Protein AF-A0A973LCD3-F1 (afdb_monomer_lite)

Sequence (332 aa):
MTGCISLLIAAAFAYGRRWTVPRPPIGVFRSSDLVFMTVMVVAAPLLYLHLPGTFVAAVFGLVGLVAVQATLAPVMGGRAGLLAATALCAGTFAAWASGHSLPTRVFSDAVLAIAVVGVGNLWVQGGLRAGQVAAFSSVLTGYDLIATTMTDVTHRFAAHVQGLPFAPVFELAGGHTPVSIGLGDLVMLAVFPLAMDKAFGRRAGIAAAATGVAVCAGVGMLFVAGAADSSLPLLTVLGPVIVTQYVVRRRSVARERRVVEWRSQTAAPARPTGPAPAVSAALAVAIPEWVSAGDWMAIDGDRVVGVGSAPGLARKDARERGCLAVPVVRQR

Secondary structure (DSSP, 8-state):
-HHHHHHHHHHHHHHHHH-PPPPPS--S--HHHHHHHHHHHHHHHHHHTTS-HHHHHHHHHHHHHHHHHHHHHHHH-HHHHHHHHHHHHHHHHHHHHTT-HHHHHHHHHHHHHHHHHHHHHHHHHHT--HHHHHHHHHHHHHHHHHHHHT-SHHHHHHHHHTT-TT-SEEEEE-SSS-EEEEHHHHHHHHHHHHHHHHHH-HHHHHHHHHHHHHHHHHHHHHHHTT---S---HHHHHHHHHHHHHHHHHHHSSSPPPHHHHHHHHS-SPPPSSPPHHHHHHHHSPPPTTSPTT-EEEEETTEEEEEESSHHHHHHHHHHTT--S--EEEE-

Radius of gyration: 26.62 Å; chains: 1; bounding box: 77×68×51 Å

Foldseek 3Di:
DLVVLLVLQVLLVVLLLPFDQDQDPDAADDVVNLVVVLCCVLCVLVVVLVDALVVVLVVLLVLLLVLQLSLCCRPPNNVVSNVVSCCLSVQLVVCLVVVNQVSVQVSLLVSLSSSLSRVLSNCLLSWQALVSLLVSLVSVLVSCCCCVVVHCSVVSSCVSNPSRRNRQWRFDDDDPDTDIAGSVLSSSLNNNLSNLCQFQNDVLSVVSNVVSSVLVVVVVVCVVVVVDPDDDHSSNVSSVVSNVSCVVSCVVDVTTHTSVRSVVVSDDPDPPPDDDVLRVQVVPADDDPPADQQKKFFDDRNDGQAIGNDQVRRQVSSVVSPNPDRTDMDGD

pLDDT: mean 88.42, std 10.66, range [47.44, 98.31]

Structure (mmCIF, N/CA/C/O backbone):
data_AF-A0A973LCD3-F1
#
_entry.id   AF-A0A973LCD3-F1
#
loop_
_atom_site.group_PDB
_atom_site.id
_atom_site.type_symbol
_atom_site.label_atom_id
_atom_site.label_alt_id
_atom_site.label_comp_id
_atom_site.label_asym_id
_atom_site.label_entity_id
_atom_site.label_seq_id
_atom_site.pdbx_PDB_ins_code
_atom_site.Cartn_x
_atom_site.Cartn_y
_atom_site.Cartn_z
_atom_site.occupancy
_atom_site.B_iso_or_equiv
_atom_site.auth_seq_id
_atom_site.auth_comp_id
_atom_site.auth_asym_id
_atom_site.auth_atom_id
_atom_site.pdbx_PDB_model_num
ATOM 1 N N . MET A 1 1 ? 18.017 4.292 0.218 1.00 69.56 1 MET A N 1
ATOM 2 C CA . MET A 1 1 ? 17.119 3.151 0.511 1.00 69.56 1 MET A CA 1
ATOM 3 C C . MET A 1 1 ? 16.309 3.308 1.805 1.00 69.56 1 MET A C 1
ATOM 5 O O . MET A 1 1 ? 15.107 3.526 1.728 1.00 69.56 1 MET A O 1
ATOM 9 N N . THR A 1 2 ? 16.920 3.251 2.993 1.00 80.69 2 THR A N 1
ATOM 10 C CA . THR A 1 2 ? 16.204 3.270 4.292 1.00 80.69 2 THR A CA 1
ATOM 11 C C . THR A 1 2 ? 15.379 4.536 4.540 1.00 80.69 2 THR A C 1
ATOM 13 O O . THR A 1 2 ? 14.292 4.449 5.110 1.00 80.69 2 THR A O 1
ATOM 16 N N . GLY A 1 3 ? 15.848 5.697 4.067 1.00 86.50 3 GLY A N 1
ATOM 17 C CA . GLY A 1 3 ? 15.125 6.970 4.168 1.00 86.50 3 GLY A CA 1
ATOM 18 C C . GLY A 1 3 ? 13.759 6.951 3.474 1.00 86.50 3 GLY A C 1
ATOM 19 O O . GLY A 1 3 ? 12.759 7.282 4.102 1.00 86.50 3 GLY A O 1
ATOM 20 N N . CYS A 1 4 ? 13.686 6.490 2.220 1.00 88.44 4 CYS A N 1
ATOM 21 C CA . CYS A 1 4 ? 12.434 6.429 1.454 1.00 88.44 4 CYS A CA 1
ATOM 22 C C . CYS A 1 4 ? 11.415 5.478 2.092 1.00 88.44 4 CYS A C 1
ATOM 24 O O . CYS A 1 4 ? 10.249 5.830 2.234 1.00 88.44 4 CYS A O 1
ATOM 26 N N . ILE A 1 5 ? 11.865 4.303 2.543 1.00 91.12 5 ILE A N 1
ATOM 27 C CA . ILE A 1 5 ? 11.010 3.321 3.228 1.00 91.12 5 ILE A CA 1
ATOM 28 C C . ILE A 1 5 ? 10.501 3.890 4.558 1.00 91.12 5 ILE A C 1
ATOM 30 O O . ILE A 1 5 ? 9.317 3.780 4.873 1.00 91.12 5 ILE A O 1
ATOM 34 N N . SER A 1 6 ? 11.371 4.556 5.320 1.00 93.25 6 SER A N 1
ATOM 35 C CA . SER A 1 6 ? 10.980 5.207 6.576 1.00 93.25 6 SER A CA 1
ATOM 36 C C . SER A 1 6 ? 9.953 6.314 6.336 1.00 93.25 6 SER A C 1
ATOM 38 O O . SER A 1 6 ? 8.972 6.400 7.072 1.00 93.25 6 SER A O 1
ATOM 40 N N . LEU A 1 7 ? 10.140 7.125 5.288 1.00 95.25 7 LEU A N 1
ATOM 41 C CA . LEU A 1 7 ? 9.188 8.159 4.880 1.00 95.25 7 LEU A CA 1
ATOM 42 C C . LEU A 1 7 ? 7.850 7.558 4.442 1.00 95.25 7 LEU A C 1
ATOM 44 O O . LEU A 1 7 ? 6.813 8.065 4.857 1.00 95.25 7 LEU A O 1
ATOM 48 N N . LEU A 1 8 ? 7.855 6.465 3.675 1.00 95.62 8 LEU A N 1
ATOM 49 C CA . LEU A 1 8 ? 6.643 5.754 3.260 1.00 95.62 8 LEU A CA 1
ATOM 50 C C . LEU A 1 8 ? 5.852 5.251 4.474 1.00 95.62 8 LEU A C 1
ATOM 52 O O . LEU A 1 8 ? 4.656 5.516 4.592 1.00 95.62 8 LEU A O 1
ATOM 56 N N . ILE A 1 9 ? 6.520 4.569 5.408 1.00 96.62 9 ILE A N 1
ATOM 57 C CA . ILE A 1 9 ? 5.885 4.055 6.628 1.00 96.62 9 ILE A CA 1
ATOM 58 C C . ILE A 1 9 ? 5.374 5.217 7.490 1.00 96.62 9 ILE A C 1
ATOM 60 O O . ILE A 1 9 ? 4.238 5.186 7.968 1.00 96.62 9 ILE A O 1
ATOM 64 N N . ALA A 1 10 ? 6.170 6.276 7.660 1.00 97.12 10 ALA A N 1
ATOM 65 C CA . ALA A 1 10 ? 5.762 7.466 8.400 1.00 97.12 10 ALA A CA 1
ATOM 66 C C . ALA A 1 10 ? 4.551 8.158 7.755 1.00 97.12 10 ALA A C 1
ATOM 68 O O . ALA A 1 10 ? 3.618 8.534 8.468 1.00 97.12 10 ALA A O 1
ATOM 69 N N . ALA A 1 11 ? 4.524 8.272 6.425 1.00 97.19 11 ALA A N 1
ATOM 70 C CA . ALA A 1 11 ? 3.393 8.798 5.670 1.00 97.19 11 ALA A CA 1
ATOM 71 C C . ALA A 1 11 ? 2.149 7.923 5.856 1.00 97.19 11 ALA A C 1
ATOM 73 O O . ALA A 1 11 ? 1.070 8.458 6.095 1.00 97.19 11 ALA A O 1
ATOM 74 N N . ALA A 1 12 ? 2.295 6.595 5.854 1.00 97.00 12 ALA A N 1
ATOM 75 C CA . ALA A 1 12 ? 1.201 5.664 6.113 1.00 97.00 12 ALA A CA 1
ATOM 76 C C . ALA A 1 12 ? 0.584 5.877 7.509 1.00 97.00 12 ALA A C 1
ATOM 78 O O . ALA A 1 12 ? -0.640 5.980 7.633 1.00 97.00 12 ALA A O 1
ATOM 79 N N . PHE A 1 13 ? 1.416 6.029 8.548 1.00 96.31 13 PHE A N 1
ATOM 80 C CA . PHE A 1 13 ? 0.969 6.352 9.910 1.00 96.31 13 PHE A CA 1
ATOM 81 C C . PHE A 1 13 ? 0.320 7.730 10.017 1.00 96.31 13 PHE A C 1
ATOM 83 O O . PHE A 1 13 ? -0.732 7.876 10.645 1.00 96.31 13 PHE A O 1
ATOM 90 N N . ALA A 1 14 ? 0.957 8.751 9.444 1.00 95.75 14 ALA A N 1
ATOM 91 C CA . ALA A 1 14 ? 0.444 10.114 9.458 1.00 95.75 14 ALA A CA 1
ATOM 92 C C . ALA A 1 14 ? -0.912 10.182 8.751 1.00 95.75 14 ALA A C 1
ATOM 94 O O . ALA A 1 14 ? -1.837 10.815 9.265 1.00 95.75 14 ALA A O 1
ATOM 95 N N . TYR A 1 15 ? -1.045 9.470 7.630 1.00 95.75 15 TYR A N 1
ATOM 96 C CA . TYR A 1 15 ? -2.276 9.404 6.868 1.00 95.75 15 TYR A CA 1
ATOM 97 C C . TYR A 1 15 ? -3.406 8.770 7.679 1.00 95.75 15 TYR A C 1
ATOM 99 O O . TYR A 1 15 ? -4.444 9.398 7.880 1.00 95.75 15 TYR A O 1
ATOM 107 N N . GLY A 1 16 ? -3.177 7.577 8.236 1.00 92.00 16 GLY A N 1
ATOM 108 C CA . GLY A 1 16 ? -4.186 6.841 9.004 1.00 92.00 16 GLY A CA 1
ATOM 109 C C . GLY A 1 16 ? -4.665 7.532 10.276 1.00 92.00 16 GLY A C 1
ATOM 110 O O . GLY A 1 16 ? -5.753 7.234 10.764 1.00 92.00 16 GLY A O 1
ATOM 111 N N . ARG A 1 17 ? -3.868 8.459 10.815 1.00 90.81 17 ARG A N 1
ATOM 112 C CA . ARG A 1 17 ? -4.231 9.267 11.986 1.00 90.81 17 ARG A CA 1
ATOM 113 C C . ARG A 1 17 ? -5.030 10.514 11.643 1.00 90.81 17 ARG A C 1
ATOM 115 O O . ARG A 1 17 ? -5.807 10.968 12.475 1.00 90.81 17 ARG A O 1
ATOM 122 N N . ARG A 1 18 ? -4.793 11.100 10.469 1.00 91.50 18 ARG A N 1
ATOM 123 C CA . ARG A 1 18 ? -5.400 12.375 10.066 1.00 91.50 18 ARG A CA 1
ATOM 124 C C . ARG A 1 18 ? -6.659 12.183 9.236 1.00 91.50 18 ARG A C 1
ATOM 126 O O . ARG A 1 18 ? -7.602 12.950 9.398 1.00 91.50 18 ARG A O 1
ATOM 133 N N . TRP A 1 19 ? -6.686 11.170 8.373 1.00 93.12 19 TRP A N 1
ATOM 134 C CA . TRP A 1 19 ? -7.771 10.970 7.421 1.00 93.12 19 TRP A CA 1
ATOM 135 C C . TRP A 1 19 ? -8.439 9.611 7.600 1.00 93.12 19 TRP A C 1
ATOM 137 O O . TRP A 1 19 ? -7.806 8.567 7.780 1.00 93.12 19 TRP A O 1
ATOM 147 N N . THR A 1 20 ? -9.766 9.640 7.529 1.00 87.44 20 THR A N 1
ATOM 148 C CA . THR A 1 20 ? -10.587 8.435 7.479 1.00 87.44 20 THR A CA 1
ATOM 149 C C . THR A 1 20 ? -10.915 8.155 6.027 1.00 87.44 20 THR A C 1
ATOM 151 O O . THR A 1 20 ? -11.519 8.994 5.361 1.00 87.44 20 THR A O 1
ATOM 154 N N . VAL A 1 21 ? -10.536 6.974 5.544 1.00 83.88 21 VAL A N 1
ATOM 155 C CA . VAL A 1 21 ? -10.921 6.556 4.195 1.00 83.88 21 VAL A CA 1
ATOM 156 C C . VAL A 1 21 ? -12.431 6.282 4.216 1.00 83.88 21 VAL A C 1
ATOM 158 O O . VAL A 1 21 ? -12.887 5.538 5.100 1.00 83.88 21 VAL A O 1
ATOM 161 N N . PRO A 1 22 ? -13.226 6.889 3.311 1.00 73.88 22 PRO A N 1
ATOM 162 C CA . PRO A 1 22 ? -14.636 6.560 3.156 1.00 73.88 22 PRO A CA 1
ATOM 163 C C . PRO A 1 22 ? -14.745 5.049 3.009 1.00 73.88 22 PRO A C 1
ATOM 165 O O . PRO A 1 22 ? -14.028 4.459 2.202 1.00 73.88 22 PRO A O 1
ATOM 168 N N . ARG A 1 23 ? -15.563 4.405 3.847 1.00 62.75 23 ARG A N 1
ATOM 169 C CA . ARG A 1 23 ? -15.667 2.945 3.805 1.00 62.75 23 ARG A CA 1
ATOM 170 C C . ARG A 1 23 ? -16.064 2.541 2.382 1.00 62.75 23 ARG A C 1
ATOM 172 O O . ARG A 1 23 ? -17.089 3.038 1.912 1.00 62.75 23 ARG A O 1
ATOM 179 N N . PRO A 1 24 ? -15.305 1.667 1.701 1.00 55.66 24 PRO A N 1
ATOM 180 C CA . PRO A 1 24 ? -15.825 1.054 0.497 1.00 55.66 24 PRO A CA 1
ATOM 181 C C . PRO A 1 24 ? -17.089 0.265 0.879 1.00 55.66 24 PRO A C 1
ATOM 183 O O . PRO A 1 24 ? -17.223 -0.163 2.029 1.00 55.66 24 PRO A O 1
ATOM 186 N N . PRO A 1 25 ? -18.016 0.037 -0.062 1.00 52.97 25 PRO A N 1
ATOM 187 C CA . PRO A 1 25 ? -19.212 -0.779 0.173 1.00 52.97 25 PRO A CA 1
ATOM 188 C C . PRO A 1 25 ? -18.887 -2.245 0.523 1.00 52.97 25 PRO A C 1
ATOM 190 O O . PRO A 1 25 ? -19.779 -3.021 0.854 1.00 52.97 25 PRO A O 1
ATOM 193 N N . ILE A 1 26 ? -17.611 -2.631 0.454 1.00 52.22 26 ILE A N 1
ATOM 194 C CA . ILE A 1 26 ? -17.115 -3.959 0.784 1.00 52.22 26 ILE A CA 1
ATOM 195 C C . ILE A 1 26 ? -17.158 -4.118 2.309 1.00 52.22 26 ILE A C 1
ATOM 197 O O . ILE A 1 26 ? -16.599 -3.310 3.052 1.00 52.22 26 ILE A O 1
ATOM 201 N N . GLY A 1 27 ? -17.882 -5.142 2.764 1.00 61.34 27 GLY A N 1
ATOM 202 C CA . GLY A 1 27 ? -18.087 -5.451 4.176 1.00 61.34 27 GLY A CA 1
ATOM 203 C C . GLY A 1 27 ? -16.798 -5.766 4.949 1.00 61.34 27 GLY A C 1
ATOM 204 O O . GLY A 1 27 ? -15.681 -5.620 4.467 1.00 61.34 27 GLY A O 1
ATOM 205 N N . VAL A 1 28 ? -16.962 -6.198 6.201 1.00 75.94 28 VAL A N 1
ATOM 206 C CA . VAL A 1 28 ? -15.848 -6.566 7.092 1.00 75.94 28 VAL A CA 1
ATOM 207 C C . VAL A 1 28 ? -14.919 -7.570 6.403 1.00 75.94 28 VAL A C 1
ATOM 209 O O . VAL A 1 28 ? -15.394 -8.632 6.019 1.00 75.94 28 VAL A O 1
ATOM 212 N N . PHE A 1 29 ? -13.618 -7.260 6.330 1.00 80.50 29 PHE A N 1
ATOM 213 C CA . PHE A 1 29 ? -12.590 -8.106 5.707 1.00 80.50 29 PHE A CA 1
ATOM 214 C C . PHE A 1 29 ? -12.628 -9.550 6.249 1.00 80.50 29 PHE A C 1
ATOM 216 O O . PHE A 1 29 ? -12.311 -9.803 7.421 1.00 80.50 29 PHE A O 1
ATOM 223 N N . ARG A 1 30 ? -13.038 -10.505 5.412 1.00 87.25 30 ARG A N 1
ATOM 224 C CA . ARG A 1 30 ? -13.172 -11.931 5.748 1.00 87.25 30 ARG A CA 1
ATOM 225 C C . ARG A 1 30 ? -11.925 -12.711 5.334 1.00 87.25 30 ARG A C 1
ATOM 227 O O . ARG A 1 30 ? -11.097 -12.248 4.558 1.00 87.25 30 ARG A O 1
ATOM 234 N N . SER A 1 31 ? -11.787 -13.934 5.841 1.00 86.50 31 SER A N 1
ATOM 235 C CA . SER A 1 31 ? -10.720 -14.843 5.394 1.00 86.50 31 SER A CA 1
ATOM 236 C C . SER A 1 31 ? -10.870 -15.245 3.922 1.00 86.50 31 SER A C 1
ATOM 238 O O . SER A 1 31 ? -9.865 -15.497 3.270 1.00 86.50 31 SER A O 1
ATOM 240 N N . SER A 1 32 ? -12.095 -15.255 3.381 1.00 88.94 32 SER A N 1
ATOM 241 C CA . SER A 1 32 ? -12.341 -15.449 1.944 1.00 88.94 32 SER A CA 1
ATOM 242 C C . SER A 1 32 ? -11.649 -14.385 1.097 1.00 88.94 32 SER A C 1
ATOM 244 O O . SER A 1 32 ? -11.060 -14.708 0.072 1.00 88.94 32 SER A O 1
ATOM 246 N N . ASP A 1 33 ? -11.668 -13.135 1.561 1.00 89.44 33 ASP A N 1
ATOM 247 C CA . ASP A 1 33 ? -11.074 -12.003 0.847 1.00 89.44 33 ASP A CA 1
ATOM 248 C C . ASP A 1 33 ? -9.551 -12.147 0.821 1.00 89.44 33 ASP A C 1
ATOM 250 O O . ASP A 1 33 ? -8.919 -11.929 -0.208 1.00 89.44 33 ASP A O 1
ATOM 254 N N . LEU A 1 34 ? -8.968 -12.615 1.932 1.00 89.19 34 LEU A N 1
ATOM 255 C CA . LEU A 1 34 ? -7.550 -12.953 2.010 1.00 89.19 34 LEU A CA 1
ATOM 256 C C . LEU A 1 34 ? -7.171 -14.064 1.018 1.00 89.19 34 LEU A C 1
ATOM 258 O O . LEU A 1 34 ? -6.163 -13.936 0.326 1.00 89.19 34 LEU A O 1
ATOM 262 N N . VAL A 1 35 ? -7.965 -15.137 0.929 1.00 91.75 35 VAL A N 1
ATOM 263 C CA . VAL A 1 35 ? -7.719 -16.229 -0.029 1.00 91.75 35 VAL A CA 1
ATOM 264 C C . VAL A 1 35 ? -7.796 -15.707 -1.460 1.00 91.75 35 VAL A C 1
ATOM 266 O O . VAL A 1 35 ? -6.872 -15.936 -2.235 1.00 91.75 35 VAL A O 1
ATOM 269 N N . PHE A 1 36 ? -8.840 -14.947 -1.797 1.00 92.50 36 PHE A N 1
ATOM 270 C CA . PHE A 1 36 ? -8.994 -14.353 -3.124 1.00 92.50 36 PHE A CA 1
ATOM 271 C C . PHE A 1 36 ? -7.815 -13.441 -3.484 1.00 92.50 36 PHE A C 1
ATOM 273 O O . PHE A 1 36 ? -7.234 -13.577 -4.557 1.00 92.50 36 PHE A O 1
ATOM 280 N N . MET A 1 37 ? -7.411 -12.558 -2.568 1.00 91.06 37 MET A N 1
ATOM 281 C CA . MET A 1 37 ? -6.257 -11.683 -2.771 1.00 91.06 37 MET A CA 1
ATOM 282 C C . MET A 1 37 ? -4.960 -12.467 -2.947 1.00 91.06 37 MET A C 1
ATOM 284 O O . MET A 1 37 ? -4.158 -12.120 -3.803 1.00 91.06 37 MET A O 1
ATOM 288 N N . THR A 1 38 ? -4.767 -13.535 -2.177 1.00 90.75 38 THR A N 1
ATOM 289 C CA . THR A 1 38 ? -3.603 -14.418 -2.307 1.00 90.75 38 THR A CA 1
ATOM 290 C C . THR A 1 38 ? -3.564 -15.075 -3.678 1.00 90.75 38 THR A C 1
ATOM 292 O O . THR A 1 38 ? -2.549 -14.991 -4.362 1.00 90.75 38 THR A O 1
ATOM 295 N N . VAL A 1 39 ? -4.682 -15.660 -4.118 1.00 93.62 39 VAL A N 1
ATOM 296 C CA . VAL A 1 39 ? -4.794 -16.267 -5.450 1.00 93.62 39 VAL A CA 1
ATOM 297 C C . VAL A 1 39 ? -4.521 -15.231 -6.537 1.00 93.62 39 VAL A C 1
ATOM 299 O O . VAL A 1 39 ? -3.730 -15.497 -7.436 1.00 93.62 39 VAL A O 1
ATOM 302 N N . MET A 1 40 ? -5.113 -14.037 -6.441 1.00 91.38 40 MET A N 1
ATOM 303 C CA . MET A 1 40 ? -4.880 -12.962 -7.408 1.00 91.38 40 MET A CA 1
ATOM 304 C C . MET A 1 40 ? -3.416 -12.524 -7.453 1.00 91.38 40 MET A C 1
ATOM 306 O O . MET A 1 40 ? -2.877 -12.367 -8.542 1.00 91.38 40 MET A O 1
ATOM 310 N N . VAL A 1 41 ? -2.760 -12.341 -6.304 1.00 89.44 41 VAL A N 1
ATOM 311 C CA . VAL A 1 41 ? -1.354 -11.904 -6.244 1.00 89.44 41 VAL A CA 1
ATOM 312 C C . VAL A 1 41 ? -0.410 -12.967 -6.802 1.00 89.44 41 VAL A C 1
ATOM 314 O O . VAL A 1 41 ? 0.523 -12.617 -7.514 1.00 89.44 41 VAL A O 1
ATOM 317 N N . VAL A 1 42 ? -0.675 -14.249 -6.545 1.00 88.94 42 VAL A N 1
ATOM 318 C CA . VAL A 1 42 ? 0.112 -15.365 -7.097 1.00 88.94 42 VAL A CA 1
ATOM 319 C C . VAL A 1 42 ? -0.129 -15.531 -8.602 1.00 88.94 42 VAL A C 1
ATOM 321 O O . VAL A 1 42 ? 0.805 -15.777 -9.361 1.00 88.94 42 VAL A O 1
ATOM 324 N N . ALA A 1 43 ? -1.373 -15.374 -9.060 1.00 91.44 43 ALA A N 1
ATOM 325 C CA . ALA A 1 43 ? -1.730 -15.547 -10.465 1.00 91.44 43 ALA A CA 1
ATOM 326 C C . ALA A 1 43 ? -1.333 -14.351 -11.347 1.00 91.44 43 ALA A C 1
ATOM 328 O O . ALA A 1 43 ? -1.054 -14.535 -12.531 1.00 91.44 43 ALA A O 1
ATOM 329 N N . ALA A 1 44 ? -1.305 -13.131 -10.801 1.00 90.12 44 ALA A N 1
ATOM 330 C CA . ALA A 1 44 ? -1.100 -11.914 -11.584 1.00 90.12 44 ALA A CA 1
ATOM 331 C C . ALA A 1 44 ? 0.232 -11.891 -12.361 1.00 90.12 44 ALA A C 1
ATOM 333 O O . ALA A 1 44 ? 0.176 -11.645 -13.565 1.00 90.12 44 ALA A O 1
ATOM 334 N N . PRO A 1 45 ? 1.406 -12.202 -11.770 1.00 87.44 45 PRO A N 1
ATOM 335 C CA . PRO A 1 45 ? 2.660 -12.260 -12.521 1.00 87.44 45 PRO A CA 1
ATOM 336 C C . PRO A 1 45 ? 2.608 -13.260 -13.681 1.00 87.44 45 PRO A C 1
ATOM 338 O O . PRO A 1 45 ? 3.073 -12.957 -14.776 1.00 87.44 45 PRO A O 1
ATOM 341 N N . LEU A 1 46 ? 1.985 -14.425 -13.469 1.00 90.75 46 LEU A N 1
ATOM 342 C CA . LEU A 1 46 ? 1.829 -15.448 -14.504 1.00 90.75 46 LEU A CA 1
ATOM 343 C C . LEU A 1 46 ? 0.945 -14.953 -15.649 1.00 90.75 46 LEU A C 1
ATOM 345 O O . LEU A 1 46 ? 1.287 -15.146 -16.812 1.00 90.75 46 LEU A O 1
ATOM 349 N N . LEU A 1 47 ? -0.165 -14.285 -15.334 1.00 91.88 47 LEU A N 1
ATOM 350 C CA . LEU A 1 47 ? -1.057 -13.716 -16.340 1.00 91.88 47 LEU A CA 1
ATOM 351 C C . LEU A 1 47 ? -0.365 -12.598 -17.128 1.00 91.88 47 LEU A C 1
ATOM 353 O O . LEU A 1 47 ? -0.437 -12.578 -18.353 1.00 91.88 47 LEU A O 1
ATOM 357 N N . TYR A 1 48 ? 0.340 -11.697 -16.442 1.00 91.44 48 TYR A N 1
ATOM 358 C CA . TYR A 1 48 ? 1.016 -10.562 -17.070 1.00 91.44 48 TYR A CA 1
ATOM 359 C C . TYR A 1 48 ? 2.135 -10.977 -18.020 1.00 91.44 48 TYR A C 1
ATOM 361 O O . TYR A 1 48 ? 2.314 -10.322 -19.039 1.00 91.44 48 TYR A O 1
ATOM 369 N N . LEU A 1 49 ? 2.816 -12.095 -17.760 1.00 92.62 49 LEU A N 1
ATOM 370 C CA . LEU A 1 49 ? 3.818 -12.639 -18.682 1.00 92.62 49 LEU A CA 1
ATOM 371 C C . LEU A 1 49 ? 3.253 -13.045 -20.053 1.00 92.62 49 LEU A C 1
ATOM 373 O O . LEU A 1 49 ? 4.020 -13.166 -21.005 1.00 92.62 49 LEU A O 1
ATOM 377 N N . HIS A 1 50 ? 1.940 -13.254 -20.167 1.00 94.00 50 HIS A N 1
ATOM 378 C CA . HIS A 1 50 ? 1.280 -13.607 -21.428 1.00 94.00 50 HIS A CA 1
ATOM 379 C C . HIS A 1 50 ? 0.671 -12.394 -22.147 1.00 94.00 50 HIS A C 1
ATOM 381 O O . HIS A 1 50 ? 0.093 -12.547 -23.223 1.00 94.00 50 HIS A O 1
ATOM 387 N N . LEU A 1 51 ? 0.765 -11.197 -21.563 1.00 93.81 51 LEU A N 1
ATOM 388 C CA . LEU A 1 51 ? 0.167 -9.981 -22.106 1.00 93.81 51 LEU A CA 1
ATOM 389 C C . LEU A 1 51 ? 1.239 -9.072 -22.724 1.00 93.81 51 LEU A C 1
ATOM 391 O O . LEU A 1 51 ? 2.392 -9.086 -22.297 1.00 93.81 51 LEU A O 1
ATOM 395 N N . PRO A 1 52 ? 0.883 -8.239 -23.718 1.00 95.19 52 PRO A N 1
ATOM 396 C CA . PRO A 1 52 ? 1.780 -7.197 -24.202 1.00 95.19 52 PRO A CA 1
ATOM 397 C C . PRO A 1 52 ? 2.116 -6.203 -23.084 1.00 95.19 52 PRO A C 1
ATOM 399 O O . PRO A 1 52 ? 1.225 -5.781 -22.341 1.00 95.19 52 PRO A O 1
ATOM 402 N N . GLY A 1 53 ? 3.369 -5.747 -23.012 1.00 91.06 53 GLY A N 1
ATOM 403 C CA . GLY A 1 53 ? 3.812 -4.810 -21.970 1.00 91.06 53 GLY A CA 1
ATOM 404 C C . GLY A 1 53 ? 2.988 -3.515 -21.914 1.00 91.06 53 GLY A C 1
ATOM 405 O O . GLY A 1 53 ? 2.715 -2.997 -20.837 1.00 91.06 53 GLY A O 1
ATOM 406 N N . THR A 1 54 ? 2.485 -3.027 -23.052 1.00 92.06 54 THR A N 1
ATOM 407 C CA . THR A 1 54 ? 1.577 -1.865 -23.103 1.00 92.06 54 THR A CA 1
ATOM 408 C C . THR A 1 54 ? 0.254 -2.114 -22.382 1.00 92.06 54 THR A C 1
ATOM 410 O O . THR A 1 54 ? -0.259 -1.219 -21.713 1.00 92.06 54 THR A O 1
ATOM 413 N N . PHE A 1 55 ? -0.285 -3.332 -22.470 1.00 94.75 55 PHE A N 1
ATOM 414 C CA . PHE A 1 55 ? -1.494 -3.720 -21.754 1.00 94.75 55 PHE A CA 1
ATOM 415 C C . PHE A 1 55 ? -1.228 -3.816 -20.250 1.00 94.75 55 PHE A C 1
ATOM 417 O O . PHE A 1 55 ? -2.003 -3.291 -19.454 1.00 94.75 55 PHE A O 1
ATOM 424 N N . VAL A 1 56 ? -0.096 -4.408 -19.858 1.00 93.50 56 VAL A N 1
ATOM 425 C CA . VAL A 1 56 ? 0.342 -4.476 -18.455 1.00 93.50 56 VAL A CA 1
ATOM 426 C C . VAL A 1 56 ? 0.496 -3.067 -17.866 1.00 93.50 56 VAL A C 1
ATOM 428 O O . VAL A 1 56 ? -0.055 -2.776 -16.804 1.00 93.50 56 VAL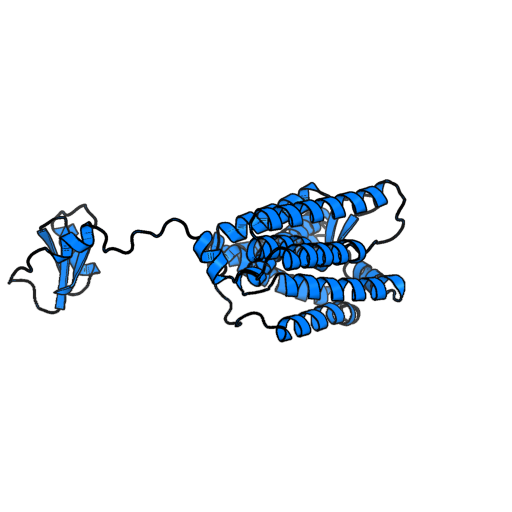 A O 1
ATOM 431 N N . ALA A 1 57 ? 1.156 -2.159 -18.589 1.00 93.56 57 ALA A N 1
ATOM 432 C CA . ALA A 1 57 ? 1.308 -0.759 -18.201 1.00 93.56 57 ALA A CA 1
ATOM 433 C C . ALA A 1 57 ? -0.040 -0.025 -18.094 1.00 93.56 57 ALA A C 1
ATOM 435 O O . ALA A 1 57 ? -0.247 0.742 -17.156 1.00 93.56 57 ALA A O 1
ATOM 436 N N . ALA A 1 58 ? -0.982 -0.278 -19.010 1.00 95.06 58 ALA A N 1
ATOM 437 C CA . ALA A 1 58 ? -2.324 0.300 -18.951 1.00 95.06 58 ALA A CA 1
ATOM 438 C C . ALA A 1 58 ? -3.110 -0.189 -17.722 1.00 95.06 58 ALA A C 1
ATOM 440 O O . ALA A 1 58 ? -3.750 0.615 -17.044 1.00 95.06 58 ALA A O 1
ATOM 441 N N . VAL A 1 59 ? -3.023 -1.484 -17.395 1.00 94.81 59 VAL A N 1
ATOM 442 C CA . VAL A 1 59 ? -3.642 -2.060 -16.192 1.00 94.81 59 VAL A CA 1
ATOM 443 C C . VAL A 1 59 ? -3.049 -1.433 -14.931 1.00 94.81 59 VAL A C 1
ATOM 445 O O . VAL A 1 59 ? -3.804 -0.953 -14.085 1.00 94.81 59 VAL A O 1
ATOM 448 N N . PHE A 1 60 ? -1.719 -1.365 -14.810 1.00 94.56 60 PHE A N 1
ATOM 449 C CA . PHE A 1 60 ? -1.079 -0.720 -13.659 1.00 94.56 60 PHE A CA 1
ATOM 450 C C . PHE A 1 60 ? -1.369 0.778 -13.583 1.00 94.56 60 PHE A C 1
ATOM 452 O O . PHE A 1 60 ? -1.610 1.287 -12.491 1.00 94.56 60 PHE A O 1
ATOM 459 N N . GLY A 1 61 ? -1.421 1.476 -14.718 1.00 95.69 61 GLY A N 1
ATOM 460 C CA . GLY A 1 61 ? -1.807 2.882 -14.784 1.00 95.69 61 GLY A CA 1
ATOM 461 C C . GLY A 1 61 ? -3.237 3.113 -14.299 1.00 95.69 61 GLY A C 1
ATOM 462 O O . GLY A 1 61 ? -3.472 4.019 -13.503 1.00 95.69 61 GLY A O 1
ATOM 463 N N . LEU A 1 62 ? -4.185 2.261 -14.701 1.00 97.00 62 LEU A N 1
ATOM 464 C CA . LEU A 1 62 ? -5.576 2.334 -14.251 1.00 97.00 62 LEU A CA 1
ATOM 465 C C . LEU A 1 62 ? -5.708 2.024 -12.754 1.00 97.00 62 LEU A C 1
ATOM 467 O O . LEU A 1 62 ? -6.356 2.773 -12.022 1.00 97.00 62 LEU A O 1
ATOM 471 N N . VAL A 1 63 ? -5.076 0.945 -12.283 1.00 95.50 63 VAL A N 1
ATOM 472 C CA . VAL A 1 63 ? -5.070 0.572 -10.859 1.00 95.50 63 VAL A CA 1
AT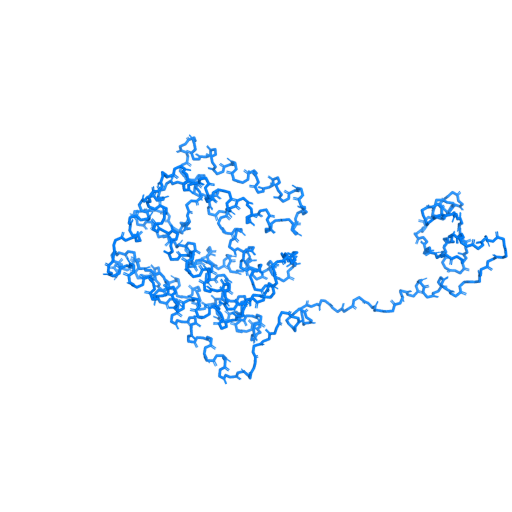OM 473 C C . VAL A 1 63 ? -4.411 1.670 -10.022 1.00 95.50 63 VAL A C 1
ATOM 475 O O . VAL A 1 63 ? -4.954 2.061 -8.988 1.00 95.50 63 VAL A O 1
ATOM 478 N N . GLY A 1 64 ? -3.284 2.209 -10.488 1.00 96.00 64 GLY A N 1
ATOM 479 C CA . GLY A 1 64 ? -2.575 3.324 -9.871 1.00 96.00 64 GLY A CA 1
ATOM 480 C C . GLY A 1 64 ? -3.434 4.582 -9.803 1.00 96.00 64 GLY A C 1
ATOM 481 O O . GLY A 1 64 ? -3.557 5.168 -8.733 1.00 96.00 64 GLY A O 1
ATOM 482 N N . LEU A 1 65 ? -4.106 4.952 -10.896 1.00 97.38 65 LEU A N 1
ATOM 483 C CA . LEU A 1 65 ? -5.015 6.098 -10.945 1.00 97.38 65 LEU A CA 1
ATOM 484 C C . LEU A 1 65 ? -6.132 5.976 -9.905 1.00 97.38 65 LEU A C 1
ATOM 486 O O . LEU A 1 65 ? -6.358 6.909 -9.133 1.00 97.38 65 LEU A O 1
ATOM 490 N N . VAL A 1 66 ? -6.809 4.825 -9.859 1.00 96.00 66 VAL A N 1
ATOM 491 C CA . VAL A 1 66 ? -7.899 4.568 -8.905 1.00 96.00 66 VAL A CA 1
ATOM 492 C C . VAL A 1 66 ? -7.377 4.589 -7.469 1.00 96.00 66 VAL A C 1
ATOM 494 O O . VAL A 1 66 ? -7.981 5.228 -6.607 1.00 96.00 66 VAL A O 1
ATOM 497 N N . ALA A 1 67 ? -6.243 3.938 -7.202 1.00 95.50 67 ALA A N 1
ATOM 498 C CA . ALA A 1 67 ? -5.648 3.908 -5.872 1.00 95.50 67 ALA A CA 1
ATOM 499 C C . ALA A 1 67 ? -5.229 5.310 -5.407 1.00 95.50 67 ALA A C 1
ATOM 501 O O . ALA A 1 67 ? -5.605 5.725 -4.315 1.00 95.50 67 ALA A O 1
ATOM 502 N N . VAL A 1 68 ? -4.517 6.073 -6.243 1.00 97.00 68 VAL A N 1
ATOM 503 C CA . VAL A 1 68 ? -4.080 7.443 -5.937 1.00 97.00 68 VAL A CA 1
ATOM 504 C C . VAL A 1 68 ? -5.277 8.367 -5.740 1.00 97.00 68 VAL A C 1
ATOM 506 O O . VAL A 1 68 ? -5.303 9.130 -4.774 1.00 97.00 68 VAL A O 1
ATOM 509 N N . GLN A 1 69 ? -6.298 8.279 -6.595 1.00 96.06 69 GLN A N 1
ATOM 510 C CA . GLN A 1 69 ? -7.523 9.061 -6.441 1.00 96.06 69 GLN A CA 1
ATOM 511 C C . GLN A 1 69 ? -8.210 8.751 -5.108 1.00 96.06 69 GLN A C 1
ATOM 513 O O . GLN A 1 69 ? -8.574 9.680 -4.383 1.00 96.06 69 GLN A O 1
ATOM 518 N N . ALA A 1 70 ? -8.336 7.472 -4.749 1.00 93.75 70 ALA A N 1
ATOM 519 C CA . ALA A 1 70 ? -8.928 7.055 -3.483 1.00 93.75 70 ALA A CA 1
ATOM 520 C C . ALA A 1 70 ? -8.109 7.540 -2.273 1.00 93.75 70 ALA A C 1
ATOM 522 O O . ALA A 1 70 ? -8.692 7.939 -1.263 1.00 93.75 70 ALA A O 1
ATOM 523 N N . THR A 1 71 ? -6.775 7.573 -2.377 1.00 95.50 71 THR A N 1
ATOM 524 C CA . THR A 1 71 ? -5.892 8.116 -1.334 1.00 95.50 71 THR A CA 1
ATOM 525 C C . THR A 1 71 ? -6.032 9.629 -1.187 1.00 95.50 71 THR A C 1
ATOM 527 O O . THR A 1 71 ? -6.071 10.137 -0.064 1.00 95.50 71 THR A O 1
ATOM 530 N N . LEU A 1 72 ? -6.089 10.369 -2.297 1.00 95.94 72 LEU A N 1
ATOM 531 C CA . LEU A 1 72 ? -6.068 11.835 -2.295 1.00 95.94 72 LEU A CA 1
ATOM 532 C C . LEU A 1 72 ? -7.447 12.461 -2.059 1.00 95.94 72 LEU A C 1
ATOM 534 O O . LEU A 1 72 ? -7.524 13.573 -1.533 1.00 95.94 72 LEU A O 1
ATOM 538 N N . ALA A 1 73 ? -8.538 11.767 -2.392 1.00 94.38 73 ALA A N 1
ATOM 539 C CA . ALA A 1 73 ? -9.895 12.296 -2.251 1.00 94.38 73 ALA A CA 1
ATOM 540 C C . ALA A 1 73 ? -10.247 12.763 -0.819 1.00 94.38 73 ALA A C 1
ATOM 542 O O . ALA A 1 73 ? -10.836 13.837 -0.694 1.00 94.38 73 ALA A O 1
ATOM 543 N N . PRO A 1 74 ? -9.865 12.063 0.269 1.00 91.75 74 PRO A N 1
ATOM 544 C CA . PRO A 1 74 ? -10.090 12.543 1.638 1.00 91.75 74 PRO A CA 1
ATOM 545 C C . PRO A 1 74 ? -9.242 13.760 2.031 1.00 91.75 74 PRO A C 1
ATOM 547 O O . PRO A 1 74 ? -9.586 14.456 2.984 1.00 91.75 74 PRO A O 1
ATOM 550 N N . VAL A 1 75 ? -8.126 14.001 1.335 1.00 94.81 75 VAL A N 1
ATOM 551 C CA . VAL A 1 75 ? -7.169 15.073 1.654 1.00 94.81 75 VAL A CA 1
ATOM 552 C C . VAL A 1 75 ? -7.524 16.359 0.914 1.00 94.81 75 VAL A C 1
ATOM 554 O O . VAL A 1 75 ? -7.544 17.431 1.510 1.00 94.81 75 VAL A O 1
ATOM 557 N N . MET A 1 76 ? -7.803 16.247 -0.385 1.00 94.56 76 MET A N 1
ATOM 558 C CA . MET A 1 76 ? -7.999 17.386 -1.289 1.00 94.56 76 MET A CA 1
ATOM 559 C C . MET A 1 76 ? -9.468 17.581 -1.697 1.00 94.56 76 MET A C 1
ATOM 561 O O . MET A 1 76 ? -9.807 18.574 -2.335 1.00 94.56 76 MET A O 1
ATOM 565 N N . GLY A 1 77 ? -10.351 16.639 -1.354 1.00 91.38 77 GLY A N 1
ATOM 566 C CA . GLY A 1 77 ? -11.709 16.546 -1.891 1.00 91.38 77 GLY A CA 1
ATOM 567 C C . GLY A 1 77 ? -11.771 15.716 -3.180 1.00 91.38 77 GLY A C 1
ATOM 568 O O . GLY A 1 77 ? -10.773 15.530 -3.875 1.00 91.38 77 GLY A O 1
ATOM 569 N N . GLY A 1 78 ? -12.961 15.210 -3.523 1.00 90.88 78 GLY A N 1
ATOM 570 C CA . GLY A 1 78 ? -13.129 14.227 -4.606 1.00 90.88 78 GLY A CA 1
ATOM 571 C C . GLY A 1 78 ? -12.668 14.708 -5.988 1.00 90.88 78 GLY A C 1
ATOM 572 O O . GLY A 1 78 ? -11.929 13.997 -6.665 1.00 90.88 78 GLY A O 1
ATOM 573 N N . ARG A 1 79 ? -13.056 15.928 -6.393 1.00 95.00 79 ARG A N 1
ATOM 574 C CA . ARG A 1 79 ? -12.684 16.494 -7.705 1.00 95.00 79 ARG A CA 1
ATOM 575 C C . ARG A 1 79 ? -11.196 16.829 -7.792 1.00 95.00 79 ARG A C 1
ATOM 577 O O . ARG A 1 79 ? -10.544 16.431 -8.749 1.00 95.00 79 ARG A O 1
ATOM 584 N N . ALA A 1 80 ? -10.652 17.521 -6.791 1.00 95.94 80 ALA A N 1
ATOM 585 C CA . ALA A 1 80 ? -9.237 17.885 -6.781 1.00 95.94 80 ALA A CA 1
ATOM 586 C C . ALA A 1 80 ? -8.330 16.649 -6.671 1.00 95.94 80 ALA A C 1
ATOM 588 O O . ALA A 1 80 ? -7.315 16.583 -7.355 1.00 95.94 80 ALA A O 1
ATOM 589 N N . GLY A 1 81 ? -8.725 15.639 -5.886 1.00 94.75 81 GLY A N 1
ATOM 590 C CA . GLY A 1 81 ? -8.021 14.358 -5.811 1.00 94.75 81 GLY A CA 1
ATOM 591 C C . GLY A 1 81 ? -8.007 13.608 -7.146 1.00 94.75 81 GLY A C 1
ATOM 592 O O . GLY A 1 81 ? -6.966 13.087 -7.532 1.00 94.75 81 GLY A O 1
ATOM 593 N N . LEU A 1 82 ? -9.123 13.608 -7.889 1.00 96.38 82 LEU A N 1
ATOM 594 C CA . LEU A 1 82 ? -9.178 13.031 -9.238 1.00 96.38 82 LEU A CA 1
ATOM 595 C C . LEU A 1 82 ? -8.271 13.785 -10.218 1.00 96.38 82 LEU A C 1
ATOM 597 O O . LEU A 1 82 ? -7.531 13.149 -10.966 1.00 96.38 82 LEU A O 1
ATOM 601 N N . LEU A 1 83 ? -8.302 15.122 -10.204 1.00 98.00 83 LEU A N 1
ATOM 602 C CA . LEU A 1 83 ? -7.433 15.941 -11.055 1.00 98.00 83 LEU A CA 1
ATOM 603 C C . LEU A 1 83 ? -5.954 15.695 -10.742 1.00 98.00 83 LEU A C 1
ATOM 605 O O . LEU A 1 83 ? -5.173 15.486 -11.663 1.00 98.00 83 LEU A O 1
ATOM 609 N N . ALA A 1 84 ? -5.580 15.648 -9.461 1.00 97.50 84 ALA A N 1
ATOM 610 C CA . ALA A 1 84 ? -4.212 15.367 -9.035 1.00 97.50 84 ALA A CA 1
ATOM 611 C C . ALA A 1 84 ? -3.756 13.956 -9.443 1.00 97.50 84 ALA A C 1
ATOM 613 O O . ALA A 1 84 ? -2.666 13.802 -9.988 1.00 97.50 84 ALA A O 1
ATOM 614 N N . ALA A 1 85 ? -4.599 12.938 -9.240 1.00 97.50 85 ALA A N 1
ATOM 615 C CA . ALA A 1 85 ? -4.303 11.565 -9.647 1.00 97.50 85 ALA A CA 1
ATOM 616 C C . ALA A 1 85 ? -4.145 11.449 -11.172 1.00 97.50 85 ALA A C 1
ATOM 618 O O . ALA A 1 85 ? -3.184 10.854 -11.655 1.00 97.50 85 ALA A O 1
ATOM 619 N N . THR A 1 86 ? -5.046 12.083 -11.928 1.00 97.94 86 THR A N 1
ATOM 620 C CA . THR A 1 86 ? -4.997 12.104 -13.397 1.00 97.94 86 THR A CA 1
ATOM 621 C C . THR A 1 86 ? -3.752 12.826 -13.891 1.00 97.94 86 THR A C 1
ATOM 623 O O . THR A 1 86 ? -3.064 12.302 -14.758 1.00 97.94 86 THR A O 1
ATOM 626 N N . ALA A 1 87 ? -3.421 13.988 -13.323 1.00 97.81 87 ALA A N 1
ATOM 627 C CA . ALA A 1 87 ? -2.224 14.742 -13.682 1.00 97.81 87 ALA A CA 1
ATOM 628 C C . ALA A 1 87 ? -0.944 13.941 -13.402 1.00 97.81 87 ALA A C 1
ATOM 630 O O . ALA A 1 87 ? -0.051 13.909 -14.244 1.00 97.81 87 ALA A O 1
ATOM 631 N N . LEU A 1 88 ? -0.873 13.248 -12.262 1.00 97.44 88 LEU A N 1
ATOM 632 C CA . LEU A 1 88 ? 0.275 12.417 -11.906 1.00 97.44 88 LEU A CA 1
ATOM 633 C C . LEU A 1 88 ? 0.428 11.216 -12.854 1.00 97.44 88 LEU A C 1
ATOM 635 O O . LEU A 1 88 ? 1.521 10.970 -13.368 1.00 97.44 88 LEU A O 1
ATOM 639 N N . CYS A 1 89 ? -0.659 10.494 -13.143 1.00 97.25 89 CYS A N 1
ATOM 640 C CA . CYS A 1 89 ? -0.625 9.369 -14.078 1.00 97.25 89 CYS A CA 1
ATOM 641 C C . CYS A 1 89 ? -0.340 9.824 -15.518 1.00 97.25 89 CYS A C 1
ATOM 643 O O . CYS A 1 89 ? 0.521 9.253 -16.183 1.00 97.25 89 CYS A O 1
ATOM 645 N N . ALA A 1 90 ? -0.988 10.889 -15.992 1.00 97.06 90 ALA A N 1
ATOM 646 C CA . ALA A 1 90 ? -0.725 11.451 -17.314 1.00 97.06 90 ALA A CA 1
ATOM 647 C C . ALA A 1 90 ? 0.722 11.948 -17.440 1.00 97.06 90 ALA A C 1
ATOM 649 O O . ALA A 1 90 ? 1.367 11.678 -18.447 1.00 97.06 90 ALA A O 1
ATOM 650 N N . GLY A 1 91 ? 1.262 12.599 -16.403 1.00 96.94 91 GLY A N 1
ATOM 651 C CA . GLY A 1 91 ? 2.663 13.020 -16.346 1.00 96.94 91 GLY A CA 1
ATOM 652 C C . GLY A 1 91 ? 3.639 11.843 -16.387 1.00 96.94 91 GLY A C 1
ATOM 653 O O . GLY A 1 91 ? 4.629 11.898 -17.112 1.00 96.94 91 GLY A O 1
ATOM 654 N N . THR A 1 92 ? 3.324 10.748 -15.687 1.00 96.31 92 THR A N 1
ATOM 655 C CA . THR A 1 92 ? 4.106 9.499 -15.741 1.00 96.31 92 THR A CA 1
ATOM 656 C C . THR A 1 92 ? 4.146 8.937 -17.163 1.00 96.31 92 THR A C 1
ATOM 658 O O . THR A 1 92 ? 5.218 8.641 -17.688 1.00 96.31 92 THR A O 1
ATOM 661 N N . PHE A 1 93 ? 2.982 8.830 -17.810 1.00 96.12 93 PHE A N 1
ATOM 662 C CA . PHE A 1 93 ? 2.877 8.320 -19.175 1.00 96.12 93 PHE A CA 1
ATOM 663 C C . PHE A 1 93 ? 3.558 9.241 -20.193 1.00 96.12 93 PHE A C 1
ATOM 665 O O . PHE A 1 93 ? 4.285 8.763 -21.057 1.00 96.12 93 PHE A O 1
ATOM 672 N N . ALA A 1 94 ? 3.371 10.557 -20.079 1.00 96.81 94 ALA A N 1
ATOM 673 C CA . ALA A 1 94 ? 3.989 11.537 -20.967 1.00 96.81 94 ALA A CA 1
ATOM 674 C C . ALA A 1 94 ? 5.520 11.525 -20.852 1.00 96.81 94 ALA A C 1
ATOM 676 O O . ALA A 1 94 ? 6.210 11.577 -21.871 1.00 96.81 94 ALA A O 1
ATOM 677 N N . ALA A 1 95 ? 6.059 11.407 -19.633 1.00 95.62 95 ALA A N 1
ATOM 678 C CA . ALA A 1 95 ? 7.494 11.266 -19.403 1.00 95.62 95 ALA A CA 1
ATOM 679 C C . ALA A 1 95 ? 8.055 10.011 -20.086 1.00 95.62 95 ALA A C 1
ATOM 681 O O . ALA A 1 95 ? 9.083 10.094 -20.763 1.00 95.62 95 ALA A O 1
ATOM 682 N N . TRP A 1 96 ? 7.342 8.889 -19.964 1.00 95.25 96 TRP A N 1
ATOM 683 C CA . TRP A 1 96 ? 7.717 7.623 -20.587 1.00 95.25 96 TRP A CA 1
ATOM 684 C C . TRP A 1 96 ? 7.664 7.703 -22.112 1.00 95.25 96 TRP A C 1
ATOM 686 O O . TRP A 1 96 ? 8.646 7.387 -22.780 1.00 95.25 96 TRP A O 1
ATOM 696 N N . ALA A 1 97 ? 6.557 8.206 -22.664 1.00 94.81 97 ALA A N 1
ATOM 697 C CA . ALA A 1 97 ? 6.364 8.364 -24.103 1.00 94.81 97 ALA A CA 1
ATOM 698 C C . ALA A 1 97 ? 7.390 9.324 -24.731 1.00 94.81 97 ALA A C 1
ATOM 700 O O . ALA A 1 97 ? 7.749 9.169 -25.894 1.00 94.81 97 ALA A O 1
ATOM 701 N N . SER A 1 98 ? 7.896 10.284 -23.952 1.00 95.75 98 SER A N 1
ATOM 702 C CA . SER A 1 98 ? 8.951 11.213 -24.374 1.00 95.75 98 SER A CA 1
ATOM 703 C C . SER A 1 98 ? 10.373 10.656 -24.203 1.00 95.75 98 SER A C 1
ATOM 705 O O . SER A 1 98 ? 11.332 11.374 -24.468 1.00 95.75 98 SER A O 1
ATOM 707 N N . GLY A 1 99 ? 10.540 9.421 -23.717 1.00 93.00 99 GLY A N 1
ATOM 708 C CA . GLY A 1 99 ? 11.850 8.795 -23.507 1.00 93.00 99 GLY A CA 1
ATOM 709 C C . GLY A 1 99 ? 12.622 9.287 -22.273 1.00 93.00 99 GLY A C 1
ATOM 710 O O . GLY A 1 99 ? 13.798 8.961 -22.116 1.00 93.00 99 GLY A O 1
ATOM 711 N N . HIS A 1 100 ? 11.996 10.052 -21.371 1.00 92.06 100 HIS A N 1
ATOM 712 C CA . HIS A 1 100 ? 12.658 10.581 -20.175 1.00 92.06 100 HIS A CA 1
ATOM 713 C C . HIS A 1 100 ? 12.618 9.567 -19.018 1.00 92.06 100 HIS A C 1
ATOM 715 O O . HIS A 1 100 ? 11.653 9.506 -18.251 1.00 92.06 100 HIS A O 1
ATOM 721 N N . SER A 1 101 ? 13.692 8.793 -18.848 1.00 88.56 101 SER A N 1
ATOM 722 C CA . SER A 1 101 ? 13.773 7.704 -17.859 1.00 88.56 101 SER A CA 1
ATOM 723 C C . SER A 1 101 ? 13.670 8.168 -16.398 1.00 88.56 101 SER A C 1
ATOM 725 O O . SER A 1 101 ? 12.906 7.590 -15.626 1.00 88.56 101 SER A O 1
ATOM 727 N N . LEU A 1 102 ? 14.380 9.237 -16.013 1.00 89.44 102 LEU A N 1
ATOM 728 C CA . LEU A 1 102 ? 14.372 9.743 -14.634 1.00 89.44 102 LEU A CA 1
ATOM 729 C C . LEU A 1 102 ? 12.988 10.287 -14.208 1.00 89.44 102 LEU A C 1
ATOM 731 O O . LEU A 1 102 ? 12.476 9.825 -13.188 1.00 89.44 102 LEU A O 1
ATOM 735 N N . PRO A 1 103 ? 12.333 11.200 -14.957 1.00 91.12 103 PRO A N 1
ATOM 736 C CA . PRO A 1 103 ? 10.973 11.639 -14.635 1.00 91.12 103 PRO A CA 1
ATOM 737 C C . PRO A 1 103 ? 9.949 10.497 -14.619 1.00 91.12 103 PRO A C 1
ATOM 739 O O . PRO A 1 103 ? 9.093 10.465 -13.738 1.00 91.12 103 PRO A O 1
ATOM 742 N N . THR A 1 104 ? 10.062 9.530 -15.539 1.00 91.81 104 THR A N 1
ATOM 743 C CA . THR A 1 104 ? 9.187 8.342 -15.563 1.00 91.81 104 THR A CA 1
ATOM 744 C C . THR A 1 104 ? 9.276 7.563 -14.257 1.00 91.81 104 THR A C 1
ATOM 746 O O . THR A 1 104 ? 8.248 7.217 -13.670 1.00 91.81 104 THR A O 1
ATOM 749 N N . ARG A 1 105 ? 10.502 7.326 -13.782 1.00 89.62 105 ARG A N 1
ATOM 750 C CA . ARG A 1 105 ? 10.770 6.639 -12.518 1.00 89.62 105 ARG A CA 1
ATOM 751 C C . ARG A 1 105 ? 10.209 7.412 -11.332 1.00 89.62 105 ARG A C 1
ATOM 753 O O . ARG A 1 105 ? 9.405 6.868 -10.588 1.00 89.62 105 ARG A O 1
ATOM 760 N N . VAL A 1 106 ? 10.556 8.694 -11.204 1.00 91.12 106 VAL A N 1
ATOM 761 C CA . VAL A 1 106 ? 10.127 9.535 -10.074 1.00 91.12 106 VAL A CA 1
ATOM 762 C C . VAL A 1 106 ? 8.603 9.608 -9.970 1.00 91.12 106 VAL A C 1
ATOM 764 O O . VAL A 1 106 ? 8.056 9.477 -8.875 1.00 91.12 106 VAL A O 1
ATOM 767 N N . PHE A 1 107 ? 7.898 9.792 -11.090 1.00 94.25 107 PHE A N 1
ATOM 768 C CA . PHE A 1 107 ? 6.438 9.821 -11.061 1.00 94.25 107 PHE A CA 1
ATOM 769 C C . PHE A 1 107 ? 5.827 8.444 -10.792 1.00 94.25 107 PHE A C 1
ATOM 771 O O . PHE A 1 107 ? 4.879 8.363 -10.011 1.00 94.25 107 PHE A O 1
ATOM 778 N N . SER A 1 108 ? 6.387 7.366 -11.351 1.00 93.50 108 SER A N 1
ATOM 779 C CA . SER A 1 108 ? 5.928 5.999 -11.059 1.00 93.50 108 SER A CA 1
ATOM 780 C C . SER A 1 108 ? 6.092 5.656 -9.576 1.00 93.50 108 SER A C 1
ATOM 782 O O . SER A 1 108 ? 5.143 5.187 -8.949 1.00 93.50 108 SER A O 1
ATOM 784 N N . ASP A 1 109 ? 7.244 5.978 -8.983 1.00 93.44 109 ASP A N 1
ATOM 785 C CA . ASP A 1 109 ? 7.518 5.793 -7.556 1.00 93.44 109 ASP A CA 1
ATOM 786 C C . ASP A 1 109 ? 6.556 6.617 -6.688 1.00 93.44 109 ASP A C 1
ATOM 788 O O . ASP A 1 109 ? 6.063 6.133 -5.667 1.00 93.44 109 ASP A O 1
ATOM 792 N N . ALA A 1 110 ? 6.233 7.849 -7.099 1.00 95.12 110 ALA A N 1
ATOM 793 C CA . ALA A 1 110 ? 5.258 8.687 -6.405 1.00 95.12 110 ALA A CA 1
ATOM 794 C C . ALA A 1 110 ? 3.839 8.094 -6.460 1.00 95.12 110 ALA A C 1
ATOM 796 O O . ALA A 1 110 ? 3.167 8.030 -5.426 1.00 95.12 110 ALA A O 1
ATOM 797 N N . VAL A 1 111 ? 3.391 7.621 -7.632 1.00 96.31 111 VAL A N 1
ATOM 798 C CA . VAL A 1 111 ? 2.111 6.904 -7.793 1.00 96.31 111 VAL A CA 1
ATOM 799 C C . VAL A 1 111 ? 2.078 5.693 -6.866 1.00 96.31 111 VAL A C 1
ATOM 801 O O . VAL A 1 111 ? 1.125 5.529 -6.102 1.00 96.31 111 VAL A O 1
ATOM 804 N N . LEU A 1 112 ? 3.136 4.882 -6.887 1.00 95.69 112 LEU A N 1
ATOM 805 C CA . LEU A 1 112 ? 3.241 3.660 -6.101 1.00 95.69 112 LEU A CA 1
ATOM 806 C C . LEU A 1 112 ? 3.222 3.952 -4.597 1.00 95.69 112 LEU A C 1
ATOM 808 O O . LEU A 1 112 ? 2.458 3.333 -3.859 1.00 95.69 112 LEU A O 1
ATOM 812 N N . ALA A 1 113 ? 3.993 4.938 -4.138 1.00 96.12 113 ALA A N 1
ATOM 813 C CA . ALA A 1 113 ? 4.040 5.335 -2.735 1.00 96.12 113 ALA A CA 1
ATOM 814 C C . ALA A 1 113 ? 2.674 5.825 -2.229 1.00 96.12 113 ALA A C 1
ATOM 816 O O . ALA A 1 113 ? 2.211 5.387 -1.172 1.00 96.12 113 ALA A O 1
ATOM 817 N N . ILE A 1 114 ? 1.993 6.692 -2.989 1.00 97.19 114 ILE A N 1
ATOM 818 C CA . ILE A 1 114 ? 0.659 7.196 -2.628 1.00 97.19 114 ILE A CA 1
ATOM 819 C C . ILE A 1 114 ? -0.371 6.057 -2.639 1.00 97.19 114 ILE A C 1
ATOM 821 O O . ILE A 1 114 ? -1.207 5.971 -1.733 1.00 97.19 114 ILE A O 1
ATOM 825 N N . ALA A 1 115 ? -0.308 5.162 -3.628 1.00 96.62 115 ALA A N 1
ATOM 826 C CA . ALA A 1 115 ? -1.177 3.995 -3.706 1.00 96.62 115 ALA A CA 1
ATOM 827 C C . ALA A 1 115 ? -0.977 3.066 -2.499 1.00 96.62 115 ALA A C 1
ATOM 829 O O . ALA A 1 115 ? -1.951 2.718 -1.837 1.00 96.62 115 ALA A O 1
ATOM 830 N N . VAL A 1 116 ? 0.266 2.727 -2.141 1.00 97.19 116 VAL A N 1
ATOM 831 C CA . VAL A 1 116 ? 0.586 1.865 -0.988 1.00 97.19 116 VAL A CA 1
ATOM 832 C C . VAL A 1 116 ? 0.103 2.485 0.327 1.00 97.19 116 VAL A C 1
ATOM 834 O O . VAL A 1 116 ? -0.518 1.794 1.139 1.00 97.19 116 VAL A O 1
ATOM 837 N N . VAL A 1 117 ? 0.321 3.790 0.526 1.00 97.50 117 VAL A N 1
ATOM 838 C CA . VAL A 1 117 ? -0.168 4.526 1.705 1.00 97.50 117 VAL A CA 1
ATOM 839 C C . VAL A 1 117 ? -1.688 4.427 1.827 1.00 97.50 117 VAL A C 1
ATOM 841 O O . VAL A 1 117 ? -2.196 4.116 2.910 1.00 97.50 117 VAL A O 1
ATOM 844 N N . GLY A 1 118 ?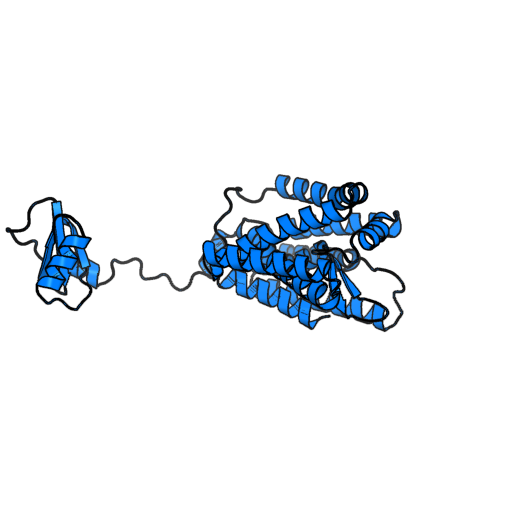 -2.421 4.675 0.740 1.00 95.50 118 GLY A N 1
ATOM 845 C CA . GLY A 1 118 ? -3.881 4.650 0.759 1.00 95.50 118 GLY A CA 1
ATOM 846 C C . GLY A 1 118 ? -4.460 3.253 0.862 1.00 95.50 118 GLY A C 1
ATOM 847 O O . GLY A 1 118 ? -5.297 3.021 1.728 1.00 95.50 118 GLY A O 1
ATOM 848 N N . VAL A 1 119 ? -3.993 2.310 0.041 1.00 94.31 119 VAL A N 1
ATOM 849 C CA . VAL A 1 119 ? -4.442 0.908 0.050 1.00 94.31 119 VAL A CA 1
ATOM 850 C C . VAL A 1 119 ? -4.179 0.277 1.412 1.00 94.31 119 VAL A C 1
ATOM 852 O O . VAL A 1 119 ? -5.071 -0.355 1.977 1.00 94.31 119 VAL A O 1
ATOM 855 N N . GLY A 1 120 ? -3.000 0.503 1.996 1.00 95.56 120 GLY A N 1
ATOM 856 C CA . GLY A 1 120 ? -2.686 -0.060 3.301 1.00 95.56 120 GLY A CA 1
ATOM 857 C C . GLY A 1 120 ? -3.574 0.495 4.414 1.00 95.56 120 GLY A C 1
ATOM 858 O O . GLY A 1 120 ? -4.099 -0.261 5.238 1.00 95.56 120 GLY A O 1
ATOM 859 N N . ASN A 1 121 ? -3.834 1.804 4.395 1.00 95.56 121 ASN A N 1
ATOM 860 C CA . ASN A 1 121 ? -4.798 2.415 5.304 1.00 95.56 121 ASN A CA 1
ATOM 861 C C . ASN A 1 121 ? -6.224 1.926 5.051 1.00 95.56 121 ASN A C 1
ATOM 863 O O . ASN A 1 121 ? -6.936 1.629 6.007 1.00 95.56 121 ASN A O 1
ATOM 867 N N . LEU A 1 122 ? -6.632 1.786 3.793 1.00 93.44 122 LEU A N 1
ATOM 868 C CA . LEU A 1 122 ? -7.941 1.278 3.412 1.00 93.44 122 LEU A CA 1
ATOM 869 C C . LEU A 1 122 ? -8.161 -0.135 3.955 1.00 93.44 122 LEU A C 1
ATOM 871 O O . LEU A 1 122 ? -9.195 -0.392 4.567 1.00 93.44 122 LEU A O 1
ATOM 875 N N . TRP A 1 123 ? -7.190 -1.035 3.808 1.00 93.75 123 TRP A N 1
ATOM 876 C CA . TRP A 1 123 ? -7.297 -2.400 4.322 1.00 93.75 123 TRP A CA 1
ATOM 877 C C . TRP A 1 123 ? -7.372 -2.428 5.851 1.00 93.75 123 TRP A C 1
ATOM 879 O O . TRP A 1 123 ? -8.269 -3.052 6.429 1.00 93.75 123 TRP A O 1
ATOM 889 N N . VAL A 1 124 ? -6.472 -1.713 6.533 1.00 94.38 124 VAL A N 1
ATOM 890 C CA . VAL A 1 124 ? -6.430 -1.695 8.003 1.00 94.38 124 VAL A CA 1
ATOM 891 C C . VAL A 1 124 ? -7.691 -1.055 8.585 1.00 94.38 124 VAL A C 1
ATOM 893 O O . VAL A 1 124 ? -8.265 -1.607 9.533 1.00 94.38 124 VAL A O 1
ATOM 896 N N . GLN A 1 125 ? -8.164 0.050 8.005 1.00 92.31 125 GLN A N 1
ATOM 897 C CA . GLN A 1 125 ? -9.410 0.714 8.396 1.00 92.31 125 GLN A CA 1
ATOM 898 C C . GLN A 1 125 ? -10.662 -0.079 7.978 1.00 92.31 125 GLN A C 1
ATOM 900 O O . GLN A 1 125 ? -11.682 0.005 8.663 1.00 92.31 125 GLN A O 1
ATOM 905 N N . GLY A 1 126 ? -10.585 -0.872 6.907 1.00 89.94 126 GLY A N 1
ATOM 906 C CA . GLY A 1 126 ? -11.643 -1.762 6.414 1.00 89.94 126 GLY A CA 1
ATOM 907 C C . GLY A 1 126 ? -11.819 -3.041 7.237 1.00 89.94 126 GLY A C 1
ATOM 908 O O . GLY A 1 126 ? -12.849 -3.705 7.151 1.00 89.94 126 GLY A O 1
ATOM 909 N N . GLY A 1 127 ? -10.856 -3.368 8.103 1.00 91.56 127 GLY A N 1
ATOM 910 C CA . GLY A 1 127 ? -10.986 -4.468 9.060 1.00 91.56 127 GLY A CA 1
ATOM 911 C C . GLY A 1 127 ? -9.839 -5.468 9.071 1.00 91.56 127 GLY A C 1
ATOM 912 O O . GLY A 1 127 ? -9.817 -6.288 9.987 1.00 91.56 127 GLY A O 1
ATOM 913 N N . LEU A 1 128 ? -8.869 -5.364 8.155 1.00 93.44 128 LEU A N 1
ATOM 914 C CA . LEU A 1 128 ? -7.759 -6.315 8.018 1.00 93.44 128 LEU A CA 1
ATOM 915 C C . LEU A 1 128 ? -6.996 -6.502 9.337 1.00 93.44 128 LEU A C 1
ATOM 917 O O . LEU A 1 128 ? -6.419 -5.554 9.872 1.00 93.44 128 LEU A O 1
ATOM 921 N N . ARG A 1 129 ? -7.019 -7.707 9.897 1.00 94.88 129 ARG A N 1
ATOM 922 C CA . ARG A 1 129 ? -6.412 -8.051 11.194 1.00 94.88 129 ARG A CA 1
ATOM 923 C C . ARG A 1 129 ? -4.906 -8.268 11.083 1.00 94.88 129 ARG A C 1
ATOM 925 O O . ARG A 1 129 ? -4.422 -8.671 10.030 1.00 94.88 129 ARG A O 1
ATOM 932 N N . ALA A 1 130 ? -4.174 -8.087 12.184 1.00 96.56 130 ALA A N 1
ATOM 933 C CA . ALA A 1 130 ? -2.732 -8.344 12.196 1.00 96.56 130 ALA A CA 1
ATOM 934 C C . ALA A 1 130 ? -2.434 -9.823 11.900 1.00 96.56 130 ALA A C 1
ATOM 936 O O . ALA A 1 130 ? -1.518 -10.119 11.139 1.00 96.56 130 ALA A O 1
ATOM 937 N N . GLY A 1 131 ? -3.274 -10.740 12.396 1.00 96.25 131 GLY A N 1
ATOM 938 C CA . GLY A 1 131 ? -3.165 -12.161 12.060 1.00 96.25 131 GLY A CA 1
ATOM 939 C C . GLY A 1 131 ? -3.417 -12.475 10.586 1.00 96.25 131 GLY A C 1
ATOM 940 O O . GLY A 1 131 ? -2.782 -13.373 10.047 1.00 96.25 131 GLY A O 1
ATOM 941 N N . GLN A 1 132 ? -4.285 -11.715 9.908 1.00 96.06 132 GLN A N 1
ATOM 942 C CA . GLN A 1 132 ? -4.500 -11.872 8.464 1.00 96.06 132 GLN A CA 1
ATOM 943 C C . GLN A 1 132 ? -3.286 -11.383 7.671 1.00 96.06 132 GLN A C 1
ATOM 945 O O . GLN A 1 132 ? -2.894 -12.050 6.725 1.00 96.06 132 GLN A O 1
ATOM 950 N N . VAL A 1 133 ? -2.657 -10.276 8.084 1.00 96.88 133 VAL A N 1
ATOM 951 C CA . VAL A 1 133 ? -1.399 -9.804 7.476 1.00 96.88 133 VAL A CA 1
ATOM 952 C C . VAL A 1 133 ? -0.280 -10.826 7.676 1.00 96.88 133 VAL A C 1
ATOM 954 O O . VAL A 1 133 ? 0.445 -11.119 6.735 1.00 96.88 133 VAL A O 1
ATOM 957 N N . ALA A 1 134 ? -0.164 -11.413 8.871 1.00 97.19 134 ALA A N 1
ATOM 958 C CA . ALA A 1 134 ? 0.831 -12.448 9.143 1.00 97.19 134 ALA A CA 1
ATOM 959 C C . ALA A 1 134 ? 0.591 -13.720 8.314 1.00 97.19 134 ALA A C 1
ATOM 961 O O . ALA A 1 134 ? 1.532 -14.254 7.735 1.00 97.19 134 ALA A O 1
ATOM 962 N N . ALA A 1 135 ? -0.661 -14.175 8.204 1.00 96.19 135 ALA A N 1
ATOM 963 C CA . ALA A 1 135 ? -1.017 -15.308 7.351 1.00 96.19 135 ALA A CA 1
ATOM 964 C C . ALA A 1 135 ? -0.731 -15.014 5.870 1.00 96.19 135 ALA A C 1
ATOM 966 O O . ALA A 1 135 ? -0.113 -15.832 5.196 1.00 96.19 135 ALA A O 1
ATOM 967 N N . PHE A 1 136 ? -1.116 -13.828 5.388 1.00 95.25 136 PHE A N 1
ATOM 968 C CA . PHE A 1 136 ? -0.827 -13.383 4.026 1.00 95.25 136 PHE A CA 1
ATOM 969 C C . PHE A 1 136 ? 0.673 -13.383 3.745 1.00 95.25 136 PHE A C 1
ATOM 971 O O . PHE A 1 136 ? 1.127 -13.986 2.779 1.00 95.25 136 PHE A O 1
ATOM 978 N N . SER A 1 137 ? 1.447 -12.769 4.641 1.00 95.81 137 SER A N 1
ATOM 979 C CA . SER A 1 137 ? 2.896 -12.708 4.531 1.00 95.81 137 SER A CA 1
ATOM 980 C C . SER A 1 137 ? 3.528 -14.095 4.561 1.00 95.81 137 SER A C 1
ATOM 982 O O . SER A 1 137 ? 4.469 -14.318 3.818 1.00 95.81 137 SER A O 1
ATOM 984 N N . SER A 1 138 ? 3.015 -15.030 5.366 1.00 95.38 138 SER A N 1
ATOM 985 C CA . SER A 1 138 ? 3.510 -16.409 5.388 1.00 95.38 138 SER A CA 1
ATOM 986 C C . SER A 1 138 ? 3.297 -17.116 4.050 1.00 95.38 138 SER A C 1
ATOM 988 O O . SER A 1 138 ? 4.179 -17.850 3.610 1.00 95.38 138 SER A O 1
ATOM 990 N N . VAL A 1 139 ? 2.143 -16.913 3.405 1.00 94.38 139 VAL A N 1
ATOM 991 C CA . VAL A 1 139 ? 1.880 -17.504 2.087 1.00 94.38 139 VAL A CA 1
ATOM 992 C C . VAL A 1 139 ? 2.757 -16.855 1.023 1.00 94.38 139 VAL A C 1
ATOM 994 O O . VAL A 1 139 ? 3.359 -17.574 0.233 1.00 94.38 139 VAL A O 1
ATOM 997 N N . LEU A 1 140 ? 2.888 -15.524 1.034 1.00 92.38 140 LEU A N 1
ATOM 998 C CA . LEU A 1 140 ? 3.761 -14.821 0.094 1.00 92.38 140 LEU A CA 1
ATOM 999 C C . LEU A 1 140 ? 5.232 -15.201 0.267 1.00 92.38 140 LEU A C 1
ATOM 1001 O O . LEU A 1 140 ? 5.908 -15.404 -0.727 1.00 92.38 140 LEU A O 1
ATOM 1005 N N . THR A 1 141 ? 5.717 -15.391 1.496 1.00 94.12 141 THR A N 1
ATOM 1006 C CA . THR A 1 141 ? 7.063 -15.929 1.745 1.00 94.12 141 THR A CA 1
ATOM 1007 C C . THR A 1 141 ? 7.250 -17.298 1.099 1.00 94.12 141 THR A C 1
ATOM 1009 O O . THR A 1 141 ? 8.280 -17.539 0.477 1.00 94.12 141 THR A O 1
ATOM 1012 N N . GLY A 1 142 ? 6.268 -18.195 1.241 1.00 92.44 142 GLY A N 1
ATOM 1013 C CA . GLY A 1 142 ? 6.313 -19.511 0.604 1.00 92.44 142 GLY A CA 1
ATOM 1014 C C . GLY A 1 142 ? 6.302 -19.410 -0.921 1.00 92.44 142 GLY A C 1
ATOM 1015 O O . GLY A 1 142 ? 7.109 -20.059 -1.581 1.00 92.44 142 GLY A O 1
ATOM 1016 N N . TYR A 1 143 ? 5.432 -18.560 -1.471 1.00 89.56 143 TYR A N 1
ATOM 1017 C CA . TYR A 1 143 ? 5.371 -18.292 -2.904 1.00 89.56 143 TYR A CA 1
ATOM 1018 C C . TYR A 1 143 ? 6.689 -17.721 -3.430 1.00 89.56 143 TYR A C 1
ATOM 1020 O O . TYR A 1 143 ? 7.220 -18.282 -4.375 1.00 89.56 143 TYR A O 1
ATOM 1028 N N . ASP A 1 144 ? 7.246 -16.679 -2.813 1.00 88.00 144 ASP A N 1
ATOM 1029 C CA . ASP A 1 144 ? 8.490 -16.044 -3.260 1.00 88.00 144 ASP A CA 1
ATOM 1030 C C . ASP A 1 144 ? 9.673 -17.005 -3.175 1.00 88.00 144 ASP A C 1
ATOM 1032 O O . ASP A 1 144 ? 10.495 -17.050 -4.085 1.00 88.00 144 ASP A O 1
ATOM 1036 N N . LEU A 1 145 ? 9.744 -17.828 -2.123 1.00 87.69 145 LEU A N 1
ATOM 1037 C CA . LEU A 1 145 ? 10.779 -18.850 -2.022 1.00 87.69 145 LEU A CA 1
ATOM 1038 C C . LEU A 1 145 ? 10.680 -19.837 -3.190 1.00 87.69 145 LEU A C 1
ATOM 1040 O O . LEU A 1 145 ? 11.686 -20.098 -3.843 1.00 87.69 145 LEU A O 1
ATOM 1044 N N . ILE A 1 146 ? 9.484 -20.348 -3.495 1.00 87.38 146 ILE A N 1
ATOM 1045 C CA . ILE A 1 146 ? 9.268 -21.269 -4.623 1.00 87.38 146 ILE A CA 1
ATOM 1046 C C . ILE A 1 146 ? 9.540 -20.559 -5.953 1.00 87.38 146 ILE A C 1
ATOM 1048 O O . ILE A 1 146 ? 10.254 -21.083 -6.803 1.00 87.38 146 ILE A O 1
ATOM 1052 N N . ALA A 1 147 ? 9.009 -19.354 -6.128 1.00 83.56 147 ALA A N 1
ATOM 1053 C CA . ALA A 1 147 ? 9.117 -18.581 -7.351 1.00 83.56 147 ALA A CA 1
ATOM 1054 C C . ALA A 1 147 ? 10.562 -18.176 -7.649 1.00 83.56 147 ALA A C 1
ATOM 1056 O O . ALA A 1 147 ? 10.917 -18.114 -8.817 1.00 83.56 147 ALA A O 1
ATOM 1057 N N . THR A 1 148 ? 11.393 -17.937 -6.633 1.00 79.75 148 THR A N 1
ATOM 1058 C CA . THR A 1 148 ? 12.803 -17.565 -6.807 1.00 79.75 148 THR A CA 1
ATOM 1059 C C . THR A 1 148 ? 13.745 -18.763 -6.846 1.00 79.75 148 THR A C 1
ATOM 1061 O O . THR A 1 148 ? 14.731 -18.717 -7.571 1.00 79.75 148 THR A O 1
ATOM 1064 N N . THR A 1 149 ? 13.484 -19.830 -6.084 1.00 81.25 149 THR A N 1
ATOM 1065 C CA . THR A 1 149 ? 14.395 -20.994 -6.036 1.00 81.25 149 THR A CA 1
ATOM 1066 C C . THR A 1 149 ? 14.060 -22.073 -7.057 1.00 81.25 149 THR A C 1
ATOM 1068 O O . THR A 1 149 ? 14.958 -22.782 -7.500 1.00 81.25 149 THR A O 1
ATOM 1071 N N . MET A 1 150 ? 12.786 -22.217 -7.432 1.00 76.75 150 MET A N 1
ATOM 1072 C CA . MET A 1 150 ? 12.317 -23.303 -8.300 1.00 76.75 150 MET A CA 1
ATOM 1073 C C . MET A 1 150 ? 11.863 -22.822 -9.680 1.00 76.75 150 MET A C 1
ATOM 1075 O O . MET A 1 150 ? 11.565 -23.656 -10.534 1.00 76.75 150 MET A O 1
ATOM 1079 N N . THR 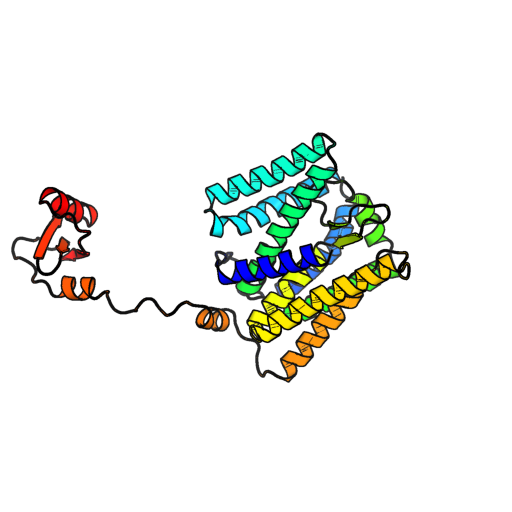A 1 151 ? 11.768 -21.509 -9.922 1.00 78.75 151 THR A N 1
ATOM 1080 C CA . THR A 1 151 ? 11.280 -20.972 -11.201 1.00 78.75 151 THR A CA 1
ATOM 1081 C C . THR A 1 151 ? 12.018 -19.703 -11.633 1.00 78.75 151 THR A C 1
ATOM 1083 O O . THR A 1 151 ? 12.565 -18.987 -10.808 1.00 78.75 151 THR A O 1
ATOM 1086 N N . ASP A 1 152 ? 11.929 -19.357 -12.921 1.00 83.19 152 ASP A N 1
ATOM 1087 C CA . ASP A 1 152 ? 12.398 -18.062 -13.447 1.00 83.19 152 ASP A CA 1
ATOM 1088 C C . ASP A 1 152 ? 11.270 -17.022 -13.558 1.00 83.19 152 ASP A C 1
ATOM 1090 O O . ASP A 1 152 ? 11.374 -16.044 -14.303 1.00 83.19 152 ASP A O 1
ATOM 1094 N N . VAL A 1 153 ? 10.121 -17.244 -12.907 1.00 84.25 153 VAL A N 1
ATOM 1095 C CA . VAL A 1 153 ? 8.936 -16.380 -13.063 1.00 84.25 153 VAL A CA 1
ATOM 1096 C C . VAL A 1 153 ? 9.240 -14.954 -12.613 1.00 84.25 153 VAL A C 1
ATOM 1098 O O . VAL A 1 153 ? 8.957 -14.018 -13.358 1.00 84.25 153 VAL A O 1
ATOM 1101 N N . THR A 1 154 ? 9.865 -14.784 -11.448 1.00 80.25 154 THR A N 1
ATOM 1102 C CA . THR A 1 154 ? 10.183 -13.462 -10.890 1.00 80.25 154 THR A CA 1
ATOM 1103 C C . THR A 1 154 ? 11.171 -12.703 -11.774 1.00 80.25 154 THR A C 1
ATOM 1105 O O . THR A 1 154 ? 10.939 -11.537 -12.083 1.00 80.25 154 THR A O 1
ATOM 1108 N N . HIS A 1 155 ? 12.227 -13.373 -12.248 1.00 81.62 155 HIS A N 1
ATOM 1109 C CA . HIS A 1 155 ? 13.219 -12.765 -13.137 1.00 81.62 155 HIS A CA 1
ATOM 1110 C C . HIS A 1 155 ? 12.601 -12.351 -14.480 1.00 81.62 155 HIS A C 1
ATOM 1112 O O . HIS A 1 155 ? 12.768 -11.214 -14.921 1.00 81.62 155 HIS A O 1
ATOM 1118 N N . ARG A 1 156 ? 11.819 -13.240 -15.112 1.00 85.44 156 ARG A N 1
ATOM 1119 C CA . ARG A 1 156 ? 11.130 -12.934 -16.376 1.00 85.44 156 ARG A CA 1
ATOM 1120 C C . ARG A 1 156 ? 10.115 -11.812 -16.215 1.00 85.44 156 ARG A C 1
ATOM 1122 O O . ARG A 1 156 ? 10.029 -10.953 -17.085 1.00 85.44 156 ARG A O 1
ATOM 1129 N N . PHE A 1 157 ? 9.364 -11.803 -15.116 1.00 85.94 157 PHE A N 1
ATOM 1130 C CA . PHE A 1 157 ? 8.395 -10.748 -14.845 1.00 85.94 157 PHE A CA 1
ATOM 1131 C C . PHE A 1 157 ? 9.092 -9.404 -14.645 1.00 85.94 157 PHE A C 1
ATOM 1133 O O . PHE A 1 157 ? 8.697 -8.429 -15.277 1.00 85.94 157 PHE A O 1
ATOM 1140 N N . ALA A 1 158 ? 10.157 -9.363 -13.838 1.00 83.06 158 ALA A N 1
ATOM 1141 C CA . ALA A 1 158 ? 10.950 -8.158 -13.620 1.00 83.06 158 ALA A CA 1
ATOM 1142 C C . ALA A 1 158 ? 11.501 -7.603 -14.939 1.00 83.06 158 ALA A C 1
ATOM 1144 O O . ALA A 1 158 ? 11.293 -6.428 -15.226 1.00 83.06 158 ALA A O 1
ATOM 1145 N N . ALA A 1 159 ? 12.103 -8.453 -15.776 1.00 85.44 159 ALA A N 1
ATOM 1146 C CA . ALA A 1 159 ? 12.592 -8.060 -17.097 1.00 85.44 159 ALA A CA 1
ATOM 1147 C C . ALA A 1 159 ? 11.463 -7.567 -18.020 1.00 85.44 159 ALA A C 1
ATOM 1149 O O . ALA A 1 159 ? 11.651 -6.615 -18.771 1.00 85.44 159 ALA A O 1
ATOM 1150 N N . HIS A 1 160 ? 10.279 -8.183 -17.947 1.00 87.62 160 HIS A N 1
ATOM 1151 C CA . HIS A 1 160 ? 9.124 -7.802 -18.759 1.00 87.62 160 HIS A CA 1
ATOM 1152 C C . HIS A 1 160 ? 8.549 -6.431 -18.376 1.00 87.62 160 HIS A C 1
ATOM 1154 O O . HIS A 1 160 ? 8.103 -5.688 -19.248 1.00 87.62 160 HIS A O 1
ATOM 1160 N N . VAL A 1 161 ? 8.544 -6.088 -17.083 1.00 86.69 161 VAL A N 1
ATOM 1161 C CA . VAL A 1 161 ? 8.004 -4.803 -16.603 1.00 86.69 161 VAL A CA 1
ATOM 1162 C C . VAL A 1 161 ? 9.048 -3.694 -16.506 1.00 86.69 161 VAL A C 1
ATOM 1164 O O . VAL A 1 161 ? 8.695 -2.534 -16.290 1.00 86.69 161 VAL A O 1
ATOM 1167 N N . GLN A 1 162 ? 10.329 -4.023 -16.664 1.00 84.75 162 GLN A N 1
ATOM 1168 C CA . GLN A 1 162 ? 11.416 -3.060 -16.565 1.00 84.75 162 GLN A CA 1
ATOM 1169 C C . GLN A 1 162 ? 11.286 -1.973 -17.640 1.00 84.75 162 GLN A C 1
ATOM 1171 O O . GLN A 1 162 ? 11.174 -2.249 -18.831 1.00 84.75 162 GLN A O 1
ATOM 1176 N N . GLY A 1 163 ? 11.309 -0.710 -17.209 1.00 82.62 163 GLY A N 1
ATOM 1177 C CA . GLY A 1 163 ? 11.199 0.445 -18.106 1.00 82.62 163 GLY A CA 1
ATOM 1178 C C . GLY A 1 163 ? 9.775 0.779 -18.562 1.00 82.62 163 GLY A C 1
ATOM 1179 O O . GLY A 1 163 ? 9.595 1.766 -19.277 1.00 82.62 163 GLY A O 1
ATOM 1180 N N . LEU A 1 164 ? 8.760 0.017 -18.141 1.00 89.56 164 LEU A N 1
ATOM 1181 C CA . LEU A 1 164 ? 7.359 0.391 -18.338 1.00 89.56 164 LEU A CA 1
ATOM 1182 C C . LEU A 1 164 ? 6.941 1.495 -17.348 1.00 89.56 164 LEU A C 1
ATOM 1184 O O . LEU A 1 164 ? 7.430 1.522 -16.213 1.00 89.56 164 LEU A O 1
ATOM 1188 N N . PRO A 1 165 ? 6.009 2.391 -17.726 1.00 91.00 165 PRO A N 1
ATOM 1189 C CA . PRO A 1 165 ? 5.433 3.325 -16.772 1.00 91.00 165 PRO A CA 1
ATOM 1190 C C . PRO A 1 165 ? 4.569 2.545 -15.778 1.00 91.00 165 PRO A C 1
ATOM 1192 O O . PRO A 1 165 ? 3.935 1.552 -16.142 1.00 91.00 165 PRO A O 1
ATOM 1195 N N . PHE A 1 166 ? 4.522 3.003 -14.525 1.00 92.38 166 PHE A N 1
ATOM 1196 C CA . PHE A 1 166 ? 3.764 2.340 -13.454 1.00 92.38 166 PHE A CA 1
ATOM 1197 C C . PHE A 1 166 ? 4.231 0.915 -13.133 1.00 92.38 166 PHE A C 1
ATOM 1199 O O . PHE A 1 166 ? 3.453 0.133 -12.580 1.00 92.38 166 PHE A O 1
ATOM 1206 N N . ALA A 1 167 ? 5.476 0.561 -13.470 1.00 87.12 167 ALA A N 1
ATOM 1207 C CA . ALA A 1 167 ? 6.039 -0.725 -13.083 1.00 87.12 167 ALA A CA 1
ATOM 1208 C C . ALA A 1 167 ? 5.832 -0.953 -11.568 1.00 87.12 167 ALA A C 1
ATOM 1210 O O . ALA A 1 167 ? 6.030 -0.027 -10.775 1.00 87.12 167 ALA A O 1
ATOM 1211 N N . PRO A 1 168 ? 5.425 -2.161 -11.133 1.00 87.19 168 PRO A N 1
ATOM 1212 C CA . PRO A 1 168 ? 5.096 -2.462 -9.736 1.00 87.19 168 PRO A CA 1
ATOM 1213 C C . PRO A 1 168 ? 6.360 -2.668 -8.885 1.00 87.19 168 PRO A C 1
ATOM 1215 O O . PRO A 1 168 ? 6.459 -3.609 -8.094 1.00 87.19 168 PRO A O 1
ATOM 1218 N N . VAL A 1 169 ? 7.350 -1.811 -9.093 1.00 87.50 169 VAL A N 1
ATOM 1219 C CA . VAL A 1 169 ? 8.702 -1.901 -8.567 1.00 87.50 169 VAL A CA 1
ATOM 1220 C C . VAL A 1 169 ? 9.109 -0.499 -8.141 1.00 87.50 169 VAL A C 1
ATOM 1222 O O . VAL A 1 169 ? 8.956 0.449 -8.901 1.00 87.50 169 VAL A O 1
ATOM 1225 N N . PHE A 1 170 ? 9.607 -0.379 -6.916 1.00 83.31 170 PHE A N 1
ATOM 1226 C CA . PHE A 1 170 ? 10.056 0.881 -6.344 1.00 83.31 170 PHE A CA 1
ATOM 1227 C C . PHE A 1 170 ? 11.576 0.938 -6.364 1.00 83.31 170 PHE A C 1
ATOM 1229 O O . PHE A 1 170 ? 12.242 0.122 -5.714 1.00 83.31 170 PHE A O 1
ATOM 1236 N N . GLU A 1 171 ? 12.131 1.880 -7.117 1.00 80.62 171 GLU A N 1
ATOM 1237 C CA . GLU A 1 171 ? 13.574 1.978 -7.325 1.00 80.62 171 GLU A CA 1
ATOM 1238 C C . GLU A 1 171 ? 14.235 2.831 -6.227 1.00 80.62 171 GLU A C 1
ATOM 1240 O O . GLU A 1 171 ? 14.016 4.034 -6.114 1.00 80.62 171 GLU A O 1
ATOM 1245 N N . LEU A 1 172 ? 15.076 2.219 -5.385 1.00 71.31 172 LEU A N 1
ATOM 1246 C CA . LEU A 1 172 ? 15.631 2.878 -4.190 1.00 71.31 172 LEU A CA 1
ATOM 1247 C C . LEU A 1 172 ? 17.035 3.447 -4.370 1.00 71.31 172 LEU A C 1
ATOM 1249 O O . LEU A 1 172 ? 17.473 4.250 -3.535 1.00 71.31 172 LEU A O 1
ATOM 1253 N N . ALA A 1 173 ? 17.753 2.994 -5.394 1.00 66.19 173 ALA A N 1
ATOM 1254 C CA . ALA A 1 173 ? 19.071 3.485 -5.759 1.00 66.19 173 ALA A CA 1
ATOM 1255 C C . ALA A 1 173 ? 19.264 3.364 -7.276 1.00 66.19 173 ALA A C 1
ATOM 1257 O O . ALA A 1 173 ? 19.120 2.281 -7.837 1.00 66.19 173 ALA A O 1
ATOM 1258 N N . GLY A 1 174 ? 19.602 4.478 -7.931 1.00 58.28 174 GLY A N 1
ATOM 1259 C CA . GLY A 1 174 ? 20.114 4.466 -9.301 1.00 58.28 174 GLY A CA 1
ATOM 1260 C C . GLY A 1 174 ? 21.613 4.163 -9.296 1.00 58.28 174 GLY A C 1
ATOM 1261 O O . GLY A 1 174 ? 22.337 4.698 -8.460 1.00 58.28 174 GLY A O 1
ATOM 1262 N N . GLY A 1 175 ? 22.081 3.303 -10.199 1.00 57.66 175 GLY A N 1
ATOM 1263 C CA . GLY A 1 175 ? 23.488 2.908 -10.288 1.00 57.66 175 GLY A CA 1
ATOM 1264 C C . GLY A 1 175 ? 23.680 1.628 -11.100 1.00 57.66 175 GLY A C 1
ATOM 1265 O O . GLY A 1 175 ? 22.738 1.148 -11.728 1.00 57.66 175 GLY A O 1
ATOM 1266 N N . HIS A 1 176 ? 24.897 1.076 -11.077 1.00 50.19 176 HIS A N 1
ATOM 1267 C CA . HIS A 1 176 ? 25.252 -0.149 -11.809 1.00 50.19 176 HIS A CA 1
ATOM 1268 C C . HIS A 1 176 ? 24.533 -1.409 -11.294 1.00 50.19 176 HIS A C 1
ATOM 1270 O O . HIS A 1 176 ? 24.345 -2.350 -12.058 1.00 50.19 176 HIS A O 1
ATOM 1276 N N . THR A 1 177 ? 24.073 -1.404 -10.039 1.00 56.28 177 THR A N 1
ATOM 1277 C CA . THR A 1 177 ? 23.230 -2.447 -9.435 1.00 56.28 177 THR A CA 1
ATOM 1278 C C . THR A 1 177 ? 21.969 -1.805 -8.842 1.00 56.28 177 THR A C 1
ATOM 1280 O O . THR A 1 177 ? 21.943 -1.445 -7.662 1.00 56.28 177 THR A O 1
ATOM 1283 N N . PRO A 1 178 ? 20.920 -1.564 -9.652 1.00 66.00 178 PRO A N 1
ATOM 1284 C CA . PRO A 1 178 ? 19.707 -0.921 -9.163 1.00 66.00 178 PRO A CA 1
ATOM 1285 C C . PRO A 1 178 ? 19.034 -1.801 -8.105 1.00 66.00 178 PRO A C 1
ATOM 1287 O O . PRO A 1 178 ? 18.579 -2.909 -8.389 1.00 66.00 178 PRO A O 1
ATOM 1290 N N . VAL A 1 179 ? 18.965 -1.297 -6.871 1.00 73.88 179 VAL A N 1
ATOM 1291 C CA . VAL A 1 179 ? 18.233 -1.961 -5.789 1.00 73.88 179 VAL A CA 1
ATOM 1292 C C . VAL A 1 179 ? 16.784 -1.525 -5.868 1.00 73.88 179 VAL A C 1
ATOM 1294 O O . VAL A 1 179 ? 16.466 -0.336 -5.747 1.00 73.88 179 VAL A O 1
ATOM 1297 N N . SER A 1 180 ? 15.904 -2.498 -6.049 1.00 82.62 180 SER A N 1
ATOM 1298 C CA . SER A 1 180 ? 14.474 -2.269 -6.136 1.00 82.62 180 SER A CA 1
ATOM 1299 C C . SER A 1 180 ? 13.711 -3.135 -5.144 1.00 82.62 180 SER A C 1
ATOM 1301 O O . SER A 1 180 ? 14.193 -4.182 -4.712 1.00 82.62 180 SER A O 1
ATOM 1303 N N . ILE A 1 181 ? 12.536 -2.660 -4.736 1.00 87.75 181 ILE A N 1
ATOM 1304 C CA . ILE A 1 181 ? 11.619 -3.395 -3.863 1.00 87.75 181 ILE A CA 1
ATOM 1305 C C . ILE A 1 181 ? 10.301 -3.575 -4.609 1.00 87.75 181 ILE A C 1
ATOM 1307 O O . ILE A 1 181 ? 9.766 -2.620 -5.178 1.00 87.75 181 ILE A O 1
ATOM 1311 N N . GLY A 1 182 ? 9.770 -4.796 -4.608 1.00 89.50 182 GLY A N 1
ATOM 1312 C CA . GLY A 1 182 ? 8.499 -5.087 -5.256 1.00 89.50 182 GLY A CA 1
ATOM 1313 C C . GLY A 1 182 ? 7.323 -4.415 -4.546 1.00 89.50 182 GLY A C 1
ATOM 1314 O O . GLY A 1 182 ? 7.349 -4.160 -3.339 1.00 89.50 182 GLY A O 1
ATOM 1315 N N . LEU A 1 183 ? 6.235 -4.175 -5.279 1.00 91.00 183 LEU A N 1
ATOM 1316 C CA . LEU A 1 183 ? 4.989 -3.658 -4.707 1.00 91.00 183 LEU A CA 1
ATOM 1317 C C . LEU A 1 183 ? 4.504 -4.507 -3.516 1.00 91.00 183 LEU A C 1
ATOM 1319 O O . LEU A 1 183 ? 4.071 -3.946 -2.513 1.00 91.00 183 LEU A O 1
ATOM 1323 N N . GLY A 1 184 ? 4.590 -5.840 -3.598 1.00 90.81 184 GLY A N 1
ATOM 1324 C CA . GLY A 1 184 ? 4.161 -6.739 -2.518 1.00 90.81 184 GLY A CA 1
ATOM 1325 C C . GLY A 1 184 ? 4.906 -6.484 -1.205 1.00 90.81 184 GLY A C 1
ATOM 1326 O O . GLY A 1 184 ? 4.281 -6.286 -0.160 1.00 90.81 184 GLY A O 1
ATOM 1327 N N . ASP A 1 185 ? 6.231 -6.388 -1.280 1.00 92.38 185 ASP A N 1
ATOM 1328 C CA . ASP A 1 185 ? 7.094 -6.055 -0.149 1.00 92.38 185 ASP A CA 1
ATOM 1329 C C . ASP A 1 185 ? 6.760 -4.678 0.441 1.00 92.38 185 ASP A C 1
ATOM 1331 O O . ASP A 1 185 ? 6.614 -4.535 1.657 1.00 92.38 185 ASP A O 1
ATOM 1335 N N . LEU A 1 186 ? 6.584 -3.659 -0.412 1.00 94.19 186 LEU A N 1
ATOM 1336 C CA . LEU A 1 186 ? 6.210 -2.312 0.027 1.00 94.19 186 LEU A CA 1
ATOM 1337 C C . LEU A 1 186 ? 4.869 -2.294 0.757 1.00 94.19 186 LEU A C 1
ATOM 1339 O O . LEU A 1 186 ? 4.733 -1.638 1.794 1.00 94.19 186 LEU A O 1
ATOM 1343 N N . VAL A 1 187 ? 3.879 -3.018 0.232 1.00 95.25 187 VAL A N 1
ATOM 1344 C CA . VAL A 1 187 ? 2.572 -3.141 0.876 1.00 95.25 187 VAL A CA 1
ATOM 1345 C C . VAL A 1 187 ? 2.732 -3.807 2.238 1.00 95.25 187 VAL A C 1
ATOM 1347 O O . VAL A 1 187 ? 2.155 -3.312 3.201 1.00 95.25 187 VAL A O 1
ATOM 1350 N N . MET A 1 188 ? 3.545 -4.857 2.379 1.00 96.81 188 MET A N 1
ATOM 1351 C CA . MET A 1 188 ? 3.780 -5.495 3.683 1.00 96.81 188 MET A CA 1
ATOM 1352 C C . MET A 1 188 ? 4.508 -4.572 4.668 1.00 96.81 188 MET A C 1
ATOM 1354 O O . MET A 1 188 ? 4.091 -4.472 5.826 1.00 96.81 188 MET A O 1
ATOM 1358 N N . LEU A 1 189 ? 5.518 -3.829 4.205 1.00 96.56 189 LEU A N 1
ATOM 1359 C CA . LEU A 1 189 ? 6.242 -2.835 5.003 1.00 96.56 189 LEU A CA 1
ATOM 1360 C C . LEU A 1 189 ? 5.335 -1.708 5.510 1.00 96.56 189 LEU A C 1
ATOM 1362 O O . LEU A 1 189 ? 5.543 -1.220 6.618 1.00 96.56 189 LEU A O 1
ATOM 1366 N N . ALA A 1 190 ? 4.320 -1.308 4.742 1.00 97.06 190 ALA A N 1
ATOM 1367 C CA . ALA A 1 190 ? 3.363 -0.281 5.153 1.00 97.06 190 ALA A CA 1
ATOM 1368 C C . ALA A 1 190 ? 2.203 -0.846 5.996 1.00 97.06 190 ALA A C 1
ATOM 1370 O O . ALA A 1 190 ? 1.843 -0.283 7.032 1.00 97.06 190 ALA A O 1
ATOM 1371 N N . VAL A 1 191 ? 1.608 -1.963 5.572 1.00 97.44 191 VAL A N 1
ATOM 1372 C CA . VAL A 1 191 ? 0.393 -2.537 6.169 1.00 97.44 191 VAL A CA 1
ATOM 1373 C C . VAL A 1 191 ? 0.669 -3.162 7.525 1.00 97.44 191 VAL A C 1
ATOM 1375 O O . VAL A 1 191 ? -0.127 -2.971 8.447 1.00 97.44 191 VAL A O 1
ATOM 1378 N N . PHE A 1 192 ? 1.764 -3.909 7.680 1.00 98.12 192 PHE A N 1
ATOM 1379 C CA . PHE A 1 192 ? 2.004 -4.639 8.921 1.00 98.12 192 PHE A CA 1
ATOM 1380 C C . PHE A 1 192 ? 2.175 -3.709 10.134 1.00 98.12 192 PHE A C 1
ATOM 1382 O O . PHE A 1 192 ? 1.471 -3.921 11.127 1.00 98.12 192 PHE A O 1
ATOM 1389 N N . PRO A 1 193 ? 2.978 -2.627 10.081 1.00 98.31 193 PRO A N 1
ATOM 1390 C CA . PRO A 1 193 ? 3.056 -1.670 11.183 1.00 98.31 193 PRO A CA 1
ATOM 1391 C C . PRO A 1 193 ? 1.714 -1.020 11.531 1.00 98.31 193 PRO A C 1
ATOM 1393 O O . PRO A 1 193 ? 1.395 -0.875 12.713 1.00 98.31 193 PRO A O 1
ATOM 1396 N N . LEU A 1 194 ? 0.898 -0.680 10.527 1.00 97.56 194 LEU A N 1
ATOM 1397 C CA . LEU A 1 194 ? -0.449 -0.140 10.737 1.00 97.56 194 LEU A CA 1
ATOM 1398 C C . LEU A 1 194 ? -1.377 -1.165 11.403 1.00 97.56 194 LEU A C 1
ATOM 1400 O O . LEU A 1 194 ? -2.114 -0.837 12.336 1.00 97.56 194 LEU A O 1
ATOM 1404 N N . ALA A 1 195 ? -1.332 -2.422 10.961 1.00 97.25 195 ALA A N 1
ATOM 1405 C CA . ALA A 1 195 ? -2.119 -3.501 11.544 1.00 97.25 195 ALA A CA 1
ATOM 1406 C C . ALA A 1 195 ? -1.690 -3.801 12.988 1.00 97.25 195 ALA A C 1
ATOM 1408 O O . ALA A 1 195 ? -2.551 -4.034 13.837 1.00 97.25 195 ALA A O 1
ATOM 1409 N N . MET A 1 196 ? -0.390 -3.735 13.290 1.00 97.81 196 MET A N 1
ATOM 1410 C CA . MET A 1 196 ? 0.162 -3.904 14.639 1.00 97.81 196 MET A CA 1
ATOM 1411 C C . MET A 1 196 ? -0.187 -2.734 15.563 1.00 97.81 196 MET A C 1
ATOM 1413 O O . MET A 1 196 ? -0.568 -2.967 16.712 1.00 97.81 196 MET A O 1
ATOM 1417 N N . ASP A 1 197 ? -0.127 -1.490 15.071 1.00 96.44 197 ASP A N 1
ATOM 1418 C CA . ASP A 1 197 ? -0.617 -0.311 15.797 1.00 96.44 197 ASP A CA 1
ATOM 1419 C C . ASP A 1 197 ? -2.089 -0.472 16.147 1.00 96.44 197 ASP A C 1
ATOM 1421 O O . ASP A 1 197 ? -2.466 -0.352 17.315 1.00 96.44 197 ASP A O 1
ATOM 1425 N N . LYS A 1 198 ? -2.910 -0.856 15.166 1.00 95.50 198 LYS A N 1
ATOM 1426 C CA . LYS A 1 198 ? -4.324 -1.126 15.391 1.00 95.50 198 LYS A CA 1
ATOM 1427 C C . LYS A 1 198 ? -4.522 -2.234 16.423 1.00 95.50 198 LYS A C 1
ATOM 1429 O O . LYS A 1 198 ? -5.171 -1.998 17.439 1.00 95.50 198 LYS A O 1
ATOM 1434 N N . ALA A 1 199 ? -3.946 -3.413 16.206 1.00 95.81 199 ALA A N 1
ATOM 1435 C CA . ALA A 1 199 ? -4.213 -4.604 17.006 1.00 95.81 199 ALA A CA 1
ATOM 1436 C C . ALA A 1 199 ? -3.673 -4.512 18.440 1.00 95.81 199 ALA A C 1
ATOM 1438 O O . ALA A 1 199 ? -4.384 -4.898 19.367 1.00 95.81 199 ALA A O 1
ATOM 1439 N N . PHE A 1 200 ? -2.459 -3.981 18.625 1.00 95.44 200 PHE A N 1
ATOM 1440 C CA . PHE A 1 200 ? -1.702 -4.073 19.883 1.00 95.44 200 PHE A CA 1
ATOM 1441 C C . PHE A 1 200 ? -1.182 -2.726 20.416 1.00 95.44 200 PHE A C 1
ATOM 1443 O O . PHE A 1 200 ? -0.570 -2.684 21.482 1.00 95.44 200 PHE A O 1
ATOM 1450 N N . GLY A 1 201 ? -1.419 -1.616 19.713 1.00 93.75 201 GLY A N 1
ATOM 1451 C CA . GLY A 1 201 ? -1.070 -0.270 20.173 1.00 93.75 201 GLY A CA 1
ATOM 1452 C C . GLY A 1 201 ? 0.193 0.313 19.551 1.00 93.75 201 GLY A C 1
ATOM 1453 O O . GLY A 1 201 ? 0.984 -0.365 18.896 1.00 93.75 201 GLY A O 1
ATOM 1454 N N . ARG A 1 202 ? 0.411 1.605 19.820 1.00 93.94 202 ARG A N 1
ATOM 1455 C CA . ARG A 1 202 ? 1.457 2.418 19.181 1.00 93.94 202 ARG A CA 1
ATOM 1456 C C . ARG A 1 202 ? 2.859 1.847 19.303 1.00 93.94 202 ARG A C 1
ATOM 1458 O O . ARG A 1 202 ? 3.624 1.894 18.347 1.00 93.94 202 ARG A O 1
ATOM 1465 N N . ARG A 1 203 ? 3.203 1.293 20.466 1.00 95.50 203 ARG A N 1
ATOM 1466 C CA . ARG A 1 203 ? 4.522 0.684 20.683 1.00 95.50 203 ARG A CA 1
ATOM 1467 C C . ARG A 1 203 ? 4.743 -0.522 19.769 1.00 95.50 203 ARG A C 1
ATOM 1469 O O . ARG A 1 203 ? 5.836 -0.677 19.243 1.00 95.50 203 ARG A O 1
ATOM 1476 N N . ALA A 1 204 ? 3.714 -1.343 19.554 1.00 96.00 204 ALA A N 1
ATOM 1477 C CA . ALA A 1 204 ? 3.797 -2.490 18.657 1.00 96.00 204 ALA A CA 1
ATOM 1478 C C . ALA A 1 204 ? 3.913 -2.053 17.190 1.00 96.00 204 ALA A C 1
ATOM 1480 O O . ALA A 1 204 ? 4.738 -2.601 16.469 1.00 96.00 204 ALA A O 1
ATOM 1481 N N . GLY A 1 205 ? 3.157 -1.030 16.778 1.00 96.69 205 GLY A N 1
ATOM 1482 C CA . GLY A 1 205 ? 3.271 -0.448 15.439 1.00 96.69 205 GLY A CA 1
ATOM 1483 C C . GLY A 1 205 ? 4.648 0.154 15.153 1.00 96.69 205 GLY A C 1
ATOM 1484 O O . GLY A 1 205 ? 5.236 -0.133 14.117 1.00 96.69 205 GLY A O 1
ATOM 1485 N N . ILE A 1 206 ? 5.202 0.935 16.090 1.00 97.38 206 ILE A N 1
ATOM 1486 C CA . ILE A 1 206 ? 6.553 1.508 15.955 1.00 97.38 206 ILE A CA 1
ATOM 1487 C C . ILE A 1 206 ? 7.615 0.406 15.935 1.00 97.38 206 ILE A C 1
ATOM 1489 O O . ILE A 1 206 ? 8.528 0.475 15.121 1.00 97.38 206 ILE A O 1
ATOM 1493 N N . ALA A 1 207 ? 7.496 -0.615 16.791 1.00 97.69 207 ALA A N 1
ATOM 1494 C CA . ALA A 1 207 ? 8.422 -1.744 16.780 1.00 97.69 207 ALA A CA 1
ATOM 1495 C C . ALA A 1 207 ? 8.395 -2.478 15.430 1.00 97.69 207 ALA A C 1
ATOM 1497 O O . ALA A 1 207 ? 9.449 -2.719 14.854 1.00 97.69 207 ALA A O 1
ATOM 1498 N N . ALA A 1 208 ? 7.205 -2.755 14.888 1.00 97.50 208 ALA A N 1
ATOM 1499 C CA . ALA A 1 208 ? 7.052 -3.367 13.571 1.00 97.50 208 ALA A CA 1
ATOM 1500 C C . ALA A 1 208 ? 7.642 -2.497 12.448 1.00 97.50 208 ALA A C 1
ATOM 1502 O O . ALA A 1 208 ? 8.356 -3.010 11.590 1.00 97.50 208 ALA A O 1
ATOM 1503 N N . ALA A 1 209 ? 7.413 -1.179 12.482 1.00 97.50 209 ALA A N 1
ATOM 1504 C CA . ALA A 1 209 ? 8.011 -0.234 11.538 1.00 97.50 209 ALA A CA 1
ATOM 1505 C C . ALA A 1 209 ? 9.543 -0.233 11.613 1.00 97.50 209 ALA A C 1
ATOM 1507 O O . ALA A 1 209 ? 10.214 -0.367 10.592 1.00 97.50 209 ALA A O 1
ATOM 1508 N N . ALA A 1 210 ? 10.095 -0.116 12.823 1.00 97.50 210 ALA A N 1
ATOM 1509 C CA . ALA A 1 210 ? 11.534 -0.099 13.054 1.00 97.50 210 ALA A CA 1
ATOM 1510 C C . ALA A 1 210 ? 12.188 -1.400 12.580 1.00 97.50 210 ALA A C 1
ATOM 1512 O O . ALA A 1 210 ? 13.222 -1.359 11.919 1.00 97.50 210 ALA A O 1
ATOM 1513 N N . THR A 1 211 ? 11.566 -2.550 12.850 1.00 96.94 211 THR A N 1
ATOM 1514 C CA . THR A 1 211 ? 12.070 -3.832 12.360 1.00 96.94 211 THR A CA 1
ATOM 1515 C C . THR A 1 211 ? 11.978 -3.945 10.843 1.00 96.94 211 THR A C 1
ATOM 1517 O O . THR A 1 211 ? 12.940 -4.395 10.237 1.00 96.94 211 THR A O 1
ATOM 1520 N N . GLY A 1 212 ? 10.890 -3.497 10.210 1.00 95.50 212 GLY A N 1
ATOM 1521 C CA . GLY A 1 212 ? 10.790 -3.473 8.747 1.00 95.50 212 GLY A CA 1
ATOM 1522 C C . GLY A 1 212 ? 11.907 -2.643 8.104 1.00 95.50 212 GLY A C 1
ATOM 1523 O O . GLY A 1 212 ? 12.586 -3.117 7.194 1.00 95.50 212 GLY A O 1
ATOM 1524 N N . VAL A 1 213 ? 12.168 -1.442 8.634 1.00 95.44 213 VAL A N 1
ATOM 1525 C CA . VAL A 1 213 ? 13.285 -0.588 8.190 1.00 95.44 213 VAL A CA 1
ATOM 1526 C C . VAL A 1 213 ? 14.635 -1.265 8.429 1.00 95.44 213 VAL A C 1
ATOM 1528 O O . VAL A 1 213 ? 15.484 -1.230 7.541 1.00 95.44 213 VAL A O 1
ATOM 1531 N N . ALA A 1 214 ? 14.834 -1.899 9.587 1.00 95.44 214 ALA A N 1
ATOM 1532 C CA . ALA A 1 214 ? 16.073 -2.601 9.917 1.00 95.44 214 ALA A CA 1
ATOM 1533 C C . ALA A 1 214 ? 16.328 -3.807 8.998 1.00 95.44 214 ALA A C 1
ATOM 1535 O O . ALA A 1 214 ? 17.451 -3.980 8.535 1.00 95.44 214 ALA A O 1
ATOM 1536 N N . VAL A 1 215 ? 15.296 -4.595 8.676 1.00 94.06 215 VAL A N 1
ATOM 1537 C CA . VAL A 1 215 ? 15.389 -5.709 7.717 1.00 94.06 215 VAL A CA 1
ATOM 1538 C C . VAL A 1 215 ? 15.775 -5.184 6.337 1.00 94.06 215 VAL A C 1
ATOM 1540 O O . VAL A 1 215 ? 16.716 -5.695 5.738 1.00 94.06 215 VAL A O 1
ATOM 1543 N N . CYS A 1 216 ? 15.124 -4.116 5.864 1.00 91.56 216 CYS A N 1
ATOM 1544 C CA . CYS A 1 216 ? 15.497 -3.490 4.596 1.00 91.56 216 CYS A CA 1
ATOM 1545 C C . CYS A 1 216 ? 16.950 -3.006 4.630 1.00 91.56 216 CYS A C 1
ATOM 1547 O O . CYS A 1 216 ? 17.708 -3.292 3.712 1.00 91.56 216 CYS A O 1
ATOM 1549 N N . ALA A 1 217 ? 17.363 -2.310 5.693 1.00 90.88 217 ALA A N 1
ATOM 1550 C CA . ALA A 1 217 ? 18.738 -1.847 5.857 1.00 90.88 217 ALA A CA 1
ATOM 1551 C C . ALA A 1 217 ? 19.742 -3.006 5.797 1.00 90.88 217 ALA A C 1
ATOM 1553 O O . ALA A 1 217 ? 20.731 -2.903 5.078 1.00 90.88 217 ALA A O 1
ATOM 1554 N N . GLY A 1 218 ? 19.466 -4.105 6.505 1.00 90.44 218 GLY A N 1
ATOM 1555 C CA . GLY A 1 218 ? 20.308 -5.300 6.523 1.00 90.44 218 GLY A CA 1
ATOM 1556 C C . GLY A 1 218 ? 20.435 -5.949 5.146 1.00 90.44 218 GLY A C 1
ATOM 1557 O O . GLY A 1 218 ? 21.549 -6.196 4.697 1.00 90.44 218 GLY A O 1
ATOM 1558 N N . VAL A 1 219 ? 19.321 -6.138 4.431 1.00 87.94 219 VAL A N 1
ATOM 1559 C CA . VAL A 1 219 ? 19.341 -6.661 3.053 1.00 87.94 219 VAL A CA 1
ATOM 1560 C C . VAL A 1 219 ? 20.127 -5.732 2.125 1.00 87.94 219 VAL A C 1
ATOM 1562 O O . VAL A 1 219 ? 20.958 -6.194 1.351 1.00 87.94 219 VAL A O 1
ATOM 1565 N N . GLY A 1 220 ? 19.947 -4.415 2.248 1.00 85.69 220 GLY A N 1
ATOM 1566 C CA . GLY A 1 220 ? 20.728 -3.439 1.484 1.00 85.69 220 GLY A CA 1
ATOM 1567 C C . GLY A 1 220 ? 22.227 -3.508 1.771 1.00 85.69 220 GLY A C 1
ATOM 1568 O O . GLY A 1 220 ? 23.027 -3.416 0.845 1.00 85.69 220 GLY A O 1
ATOM 1569 N N . MET A 1 221 ? 22.618 -3.706 3.034 1.00 86.50 221 MET A N 1
ATOM 1570 C CA . MET A 1 221 ? 24.024 -3.885 3.408 1.00 86.50 221 MET A CA 1
ATOM 1571 C C . MET A 1 221 ? 24.621 -5.161 2.810 1.00 86.50 221 MET A C 1
ATOM 1573 O O . MET A 1 221 ? 25.771 -5.123 2.387 1.00 86.50 221 MET A O 1
ATOM 1577 N N . LEU A 1 222 ? 23.858 -6.257 2.717 1.00 86.00 222 LEU A N 1
ATOM 1578 C CA . LEU A 1 222 ? 24.323 -7.489 2.066 1.00 86.00 222 LEU A CA 1
ATOM 1579 C C . LEU A 1 222 ? 24.645 -7.269 0.581 1.00 86.00 222 LEU A C 1
ATOM 1581 O O . LEU A 1 222 ? 25.679 -7.741 0.114 1.00 86.00 222 LEU A O 1
ATOM 1585 N N . PHE A 1 223 ? 23.814 -6.502 -0.135 1.00 82.94 223 PHE A N 1
ATOM 1586 C CA . PHE A 1 223 ? 24.093 -6.122 -1.525 1.00 82.94 223 PHE A CA 1
ATOM 1587 C C . PHE A 1 223 ? 25.327 -5.226 -1.650 1.00 82.94 223 PHE A C 1
ATOM 1589 O O . PHE A 1 223 ? 26.167 -5.456 -2.514 1.00 82.94 223 PHE A O 1
ATOM 1596 N N . VAL A 1 224 ? 25.473 -4.225 -0.774 1.00 83.25 224 VAL A N 1
ATOM 1597 C CA . VAL A 1 224 ? 26.657 -3.344 -0.770 1.00 83.25 224 VAL A CA 1
ATOM 1598 C C . VAL A 1 224 ? 27.937 -4.124 -0.465 1.00 83.25 224 VAL A C 1
ATOM 1600 O O . VAL A 1 224 ? 28.984 -3.827 -1.030 1.00 83.25 224 VAL A O 1
ATOM 1603 N N . ALA A 1 225 ? 27.857 -5.131 0.404 1.00 85.38 225 ALA A N 1
ATOM 1604 C CA . ALA A 1 225 ? 28.983 -5.984 0.760 1.00 85.38 225 ALA A CA 1
ATOM 1605 C C . ALA A 1 225 ? 29.330 -7.037 -0.312 1.00 85.38 225 ALA A C 1
ATOM 1607 O O . ALA A 1 225 ? 30.296 -7.770 -0.122 1.00 85.38 225 ALA A O 1
ATOM 1608 N N . GLY A 1 226 ? 28.551 -7.152 -1.397 1.00 82.31 226 GLY A N 1
ATOM 1609 C CA . GLY A 1 226 ? 28.731 -8.204 -2.406 1.00 82.31 226 GLY A CA 1
ATOM 1610 C C . GLY A 1 226 ? 28.458 -9.614 -1.872 1.00 82.31 226 GLY A C 1
ATOM 1611 O O . GLY A 1 226 ? 28.924 -10.590 -2.441 1.00 82.31 226 GLY A O 1
ATOM 1612 N N . ALA A 1 227 ? 27.737 -9.735 -0.754 1.00 82.94 227 ALA A N 1
ATOM 1613 C CA . ALA A 1 227 ? 27.368 -11.026 -0.171 1.00 82.94 227 ALA A CA 1
ATOM 1614 C C . ALA A 1 227 ? 26.100 -11.619 -0.814 1.00 82.94 227 ALA A C 1
ATOM 1616 O O . ALA A 1 227 ? 25.737 -12.761 -0.534 1.00 82.94 227 ALA A O 1
ATOM 1617 N N . ALA A 1 228 ? 25.403 -10.830 -1.635 1.00 75.31 228 ALA A N 1
ATOM 1618 C CA . ALA A 1 228 ? 24.232 -11.235 -2.396 1.00 75.31 228 ALA A CA 1
ATOM 1619 C C . ALA A 1 228 ? 24.394 -10.783 -3.853 1.00 75.31 228 ALA A C 1
ATOM 1621 O O . ALA A 1 228 ? 24.310 -9.593 -4.152 1.00 75.31 228 ALA A O 1
ATOM 1622 N N . ASP A 1 229 ? 24.608 -11.749 -4.747 1.00 65.00 229 ASP A N 1
ATOM 1623 C CA . ASP A 1 229 ? 24.861 -11.503 -6.175 1.00 65.00 229 ASP A CA 1
ATOM 1624 C C . ASP A 1 229 ? 23.575 -11.453 -7.018 1.00 65.00 229 ASP A C 1
ATOM 1626 O O . ASP A 1 229 ? 23.588 -11.042 -8.177 1.00 65.00 229 ASP A O 1
ATOM 1630 N N . SER A 1 230 ? 22.446 -11.883 -6.447 1.00 60.47 230 SER A N 1
ATOM 1631 C CA . SER A 1 230 ? 21.158 -12.024 -7.132 1.00 60.47 230 SER A CA 1
ATOM 1632 C C . SER A 1 230 ? 20.009 -11.435 -6.312 1.00 60.47 230 SER A C 1
ATOM 1634 O O . SER A 1 230 ? 20.137 -11.181 -5.114 1.00 60.47 230 SER A O 1
ATOM 1636 N N . SER A 1 231 ? 18.880 -11.170 -6.975 1.00 66.44 231 SER A N 1
ATOM 1637 C CA . SER A 1 231 ? 17.669 -10.611 -6.369 1.00 66.44 231 SER A CA 1
ATOM 1638 C C . SER A 1 231 ? 17.211 -11.447 -5.169 1.00 66.44 231 SER A C 1
ATOM 1640 O O . SER A 1 231 ? 16.619 -12.512 -5.340 1.00 66.44 231 SER A O 1
ATOM 1642 N N . LEU A 1 232 ? 17.470 -10.961 -3.957 1.00 73.25 232 LEU A N 1
ATOM 1643 C CA . LEU A 1 232 ? 16.990 -11.564 -2.723 1.00 73.25 232 LEU A CA 1
ATOM 1644 C C . LEU A 1 232 ? 15.543 -11.107 -2.491 1.00 73.25 232 LEU A C 1
ATOM 1646 O O . LEU A 1 232 ? 15.328 -9.912 -2.267 1.00 73.25 232 LEU A O 1
ATOM 1650 N N . PRO A 1 233 ? 14.542 -12.006 -2.539 1.00 82.38 233 PRO A N 1
ATOM 1651 C CA . PRO A 1 233 ? 13.153 -11.612 -2.340 1.00 82.38 233 PRO A CA 1
ATOM 1652 C C . PRO A 1 233 ? 12.984 -11.188 -0.888 1.00 82.38 233 PRO A C 1
ATOM 1654 O O . PRO A 1 233 ? 13.175 -11.994 0.027 1.00 82.38 233 PRO A O 1
ATOM 1657 N N . LEU A 1 234 ? 12.661 -9.919 -0.653 1.00 88.19 234 LEU A N 1
ATOM 1658 C CA . LEU A 1 234 ? 12.681 -9.339 0.688 1.00 88.19 234 LEU A CA 1
ATOM 1659 C C . LEU A 1 234 ? 11.720 -10.071 1.639 1.00 88.19 234 LEU A C 1
ATOM 1661 O O . LEU A 1 234 ? 12.048 -10.268 2.811 1.00 88.19 234 LEU A O 1
ATOM 1665 N N . LEU A 1 235 ? 10.583 -10.554 1.135 1.00 91.31 235 LEU A N 1
ATOM 1666 C CA . LEU A 1 235 ? 9.616 -11.359 1.884 1.00 91.31 235 LEU A CA 1
ATOM 1667 C C . LEU A 1 235 ? 10.145 -12.695 2.416 1.00 91.31 235 LEU A C 1
ATOM 1669 O O . LEU A 1 235 ? 9.584 -13.194 3.396 1.00 91.31 235 LEU A O 1
ATOM 1673 N N . THR A 1 236 ? 11.232 -13.250 1.872 1.00 90.38 236 THR A N 1
ATOM 1674 C CA . THR A 1 236 ? 11.874 -14.450 2.447 1.00 90.38 236 THR A CA 1
ATOM 1675 C C . THR A 1 236 ? 12.438 -14.188 3.841 1.00 90.38 236 THR A C 1
ATOM 1677 O O . THR A 1 236 ? 12.394 -15.064 4.701 1.00 90.38 236 THR A O 1
ATOM 1680 N N . VAL A 1 237 ? 12.887 -12.957 4.100 1.00 93.19 237 VAL A N 1
ATOM 1681 C CA . VAL A 1 237 ? 13.382 -12.513 5.410 1.00 93.19 237 VAL A CA 1
ATOM 1682 C C . VAL A 1 237 ? 12.285 -11.787 6.187 1.00 93.19 237 VAL A C 1
ATOM 1684 O O . VAL A 1 237 ? 12.073 -12.039 7.374 1.00 93.19 237 VAL A O 1
ATOM 1687 N N . LEU A 1 238 ? 11.556 -10.889 5.522 1.00 94.75 238 LEU A N 1
ATOM 1688 C CA . LEU A 1 238 ? 10.553 -10.040 6.153 1.00 94.75 238 LEU A CA 1
ATOM 1689 C C . LEU A 1 238 ? 9.355 -10.848 6.667 1.00 94.75 238 LEU A C 1
ATOM 1691 O O . LEU A 1 238 ? 8.859 -10.562 7.757 1.00 94.75 238 LEU A O 1
ATOM 1695 N N . GLY A 1 239 ? 8.892 -11.864 5.939 1.00 96.06 239 GLY A N 1
ATOM 1696 C CA . GLY A 1 239 ? 7.692 -12.595 6.335 1.00 96.06 239 GLY A CA 1
ATOM 1697 C C . GLY A 1 239 ? 7.836 -13.436 7.604 1.00 96.06 239 GLY A C 1
ATOM 1698 O O . GLY A 1 239 ? 6.992 -13.299 8.494 1.00 96.06 239 GLY A O 1
ATOM 1699 N N . PRO A 1 240 ? 8.916 -14.218 7.793 1.00 97.31 240 PRO A N 1
ATOM 1700 C CA . PRO A 1 240 ? 9.178 -14.886 9.068 1.00 97.31 240 PRO A CA 1
ATOM 1701 C C . PRO A 1 240 ? 9.256 -13.908 10.245 1.00 97.31 240 PRO A C 1
ATOM 1703 O O . PRO A 1 240 ? 8.751 -14.196 11.335 1.00 97.31 240 PRO A O 1
ATOM 1706 N N . VAL A 1 241 ? 9.821 -12.716 10.026 1.00 97.62 241 VAL A N 1
ATOM 1707 C CA . VAL A 1 241 ? 9.872 -11.649 11.033 1.00 97.62 241 VAL A CA 1
ATOM 1708 C C . VAL A 1 241 ? 8.468 -11.127 11.358 1.00 97.62 241 VAL A C 1
ATOM 1710 O O . VAL A 1 241 ? 8.121 -11.027 12.537 1.00 97.62 241 VAL A O 1
ATOM 1713 N N . ILE A 1 242 ? 7.637 -10.858 10.346 1.00 97.94 242 ILE A N 1
ATOM 1714 C CA . ILE A 1 242 ? 6.228 -10.456 10.503 1.00 97.94 242 ILE A CA 1
ATOM 1715 C C . ILE A 1 242 ? 5.460 -11.495 11.333 1.00 97.94 242 ILE A C 1
ATOM 1717 O O . ILE A 1 242 ? 4.813 -11.148 12.328 1.00 97.94 242 ILE A O 1
ATOM 1721 N N . VAL A 1 243 ? 5.562 -12.776 10.966 1.00 97.94 243 VAL A N 1
ATOM 1722 C CA . VAL A 1 243 ? 4.883 -13.885 11.654 1.00 97.94 243 VAL A CA 1
ATOM 1723 C C . VAL A 1 243 ? 5.361 -14.000 13.100 1.00 97.94 243 VAL A C 1
ATOM 1725 O O . VAL A 1 243 ? 4.541 -14.079 14.016 1.00 97.94 243 VAL A O 1
ATOM 1728 N N . THR A 1 244 ? 6.673 -13.937 13.330 1.00 97.94 244 THR A N 1
ATOM 1729 C CA . THR A 1 244 ? 7.259 -14.024 14.674 1.00 97.94 244 THR A CA 1
ATOM 1730 C C . THR A 1 244 ? 6.781 -12.880 15.561 1.00 97.94 244 THR A C 1
ATOM 1732 O O . THR A 1 244 ? 6.304 -13.115 16.674 1.00 97.94 244 THR A O 1
ATOM 1735 N N . GLN A 1 245 ? 6.833 -11.639 15.070 1.00 97.44 245 GLN A N 1
ATOM 1736 C CA . GLN A 1 245 ? 6.344 -10.482 15.819 1.00 97.44 245 GLN A CA 1
ATOM 1737 C C . GLN A 1 245 ? 4.860 -10.595 16.151 1.00 97.44 245 GLN A C 1
ATOM 1739 O O . GLN A 1 245 ? 4.457 -10.286 17.278 1.00 97.44 245 GLN A O 1
ATOM 1744 N N . TYR A 1 246 ? 4.053 -11.059 15.195 1.00 97.75 246 TYR A N 1
ATOM 1745 C CA . TYR A 1 246 ? 2.638 -11.300 15.420 1.00 97.75 246 TYR A CA 1
ATOM 1746 C C . TYR A 1 246 ? 2.414 -12.343 16.521 1.00 97.75 246 TYR A C 1
ATOM 1748 O O . TYR A 1 246 ? 1.707 -12.057 17.485 1.00 97.75 246 TYR A O 1
ATOM 1756 N N . VAL A 1 247 ? 3.045 -13.518 16.428 1.00 97.12 247 VAL A N 1
ATOM 1757 C CA . VAL A 1 247 ? 2.881 -14.613 17.400 1.00 97.12 247 VAL A CA 1
ATOM 1758 C C . VAL A 1 247 ? 3.326 -14.186 18.797 1.00 97.12 247 VAL A C 1
ATOM 1760 O O . VAL A 1 247 ? 2.596 -14.417 19.762 1.00 97.12 247 VAL A O 1
ATOM 1763 N N . VAL A 1 248 ? 4.475 -13.517 18.921 1.00 96.75 248 VAL A N 1
ATOM 1764 C CA . VAL A 1 248 ? 4.977 -13.014 20.210 1.00 96.75 248 VAL A CA 1
ATOM 1765 C C . VAL A 1 248 ? 3.972 -12.045 20.835 1.00 96.75 248 VAL A C 1
ATOM 1767 O O . VAL A 1 248 ? 3.582 -12.222 21.988 1.00 96.75 248 VAL A O 1
ATOM 1770 N N . ARG A 1 249 ? 3.471 -11.063 20.074 1.00 95.88 249 ARG A N 1
ATOM 1771 C CA . ARG A 1 249 ? 2.479 -10.103 20.590 1.00 95.88 249 ARG A CA 1
ATOM 1772 C C . ARG A 1 249 ? 1.132 -10.749 20.887 1.00 95.88 249 ARG A C 1
ATOM 1774 O O . ARG A 1 249 ? 0.504 -10.402 21.885 1.00 95.88 249 ARG A O 1
ATOM 1781 N N . ARG A 1 250 ? 0.709 -11.709 20.066 1.00 95.50 250 ARG A N 1
ATOM 1782 C CA . ARG A 1 250 ? -0.530 -12.466 20.253 1.00 95.50 250 ARG A CA 1
ATOM 1783 C C . ARG A 1 250 ? -0.498 -13.307 21.525 1.00 95.50 250 ARG A C 1
ATOM 1785 O O . ARG A 1 250 ? -1.528 -13.418 22.179 1.00 95.50 250 ARG A O 1
ATOM 1792 N N . ARG A 1 251 ? 0.660 -13.866 21.889 1.00 93.62 251 ARG A N 1
ATOM 1793 C CA . ARG A 1 251 ? 0.845 -14.609 23.147 1.00 93.62 251 ARG A CA 1
ATOM 1794 C C . ARG A 1 251 ? 0.816 -13.695 24.370 1.00 93.62 251 ARG A C 1
ATOM 1796 O O . ARG A 1 251 ? 0.296 -14.095 25.402 1.00 93.62 251 ARG A O 1
ATOM 1803 N N . SER A 1 252 ? 1.330 -12.471 24.256 1.00 90.50 252 SER A N 1
ATOM 1804 C CA . SER A 1 252 ? 1.332 -11.508 25.367 1.00 90.50 252 SER A CA 1
ATOM 1805 C C . SER A 1 252 ? 0.002 -10.770 25.568 1.00 90.50 252 SER A C 1
ATOM 1807 O O . SER A 1 252 ? -0.215 -10.210 26.638 1.00 90.50 252 SER A O 1
ATOM 1809 N N . VAL A 1 253 ? -0.877 -10.713 24.559 1.00 88.94 253 VAL A N 1
ATOM 1810 C CA . VAL A 1 253 ? -2.129 -9.935 24.602 1.00 88.94 253 VAL A CA 1
ATOM 1811 C C . VAL A 1 253 ? -3.333 -10.802 24.234 1.00 88.94 253 VAL A C 1
ATOM 1813 O O . VAL A 1 253 ? -3.425 -11.334 23.126 1.00 88.94 253 VAL A O 1
ATOM 1816 N N . ALA A 1 254 ? -4.316 -10.864 25.138 1.00 78.06 254 ALA A N 1
ATOM 1817 C CA . ALA A 1 254 ? -5.471 -11.762 25.043 1.00 78.06 254 ALA A CA 1
ATOM 1818 C C . ALA A 1 254 ? -6.280 -11.632 23.737 1.00 78.06 254 ALA A C 1
ATOM 1820 O O . ALA A 1 254 ? -6.758 -12.636 23.198 1.00 78.06 254 ALA A O 1
ATOM 1821 N N . ARG A 1 255 ? -6.415 -10.428 23.159 1.00 90.88 255 ARG A N 1
ATOM 1822 C CA . ARG A 1 255 ? -7.208 -10.202 21.936 1.00 90.88 255 ARG A CA 1
ATOM 1823 C C . ARG A 1 255 ? -6.668 -9.060 21.070 1.00 90.88 255 ARG A C 1
ATOM 1825 O O . ARG A 1 255 ? -6.260 -8.028 21.587 1.00 90.88 255 ARG A O 1
ATOM 1832 N N . GLU A 1 256 ? -6.735 -9.235 19.748 1.00 93.31 256 GLU A N 1
ATOM 1833 C CA . GLU A 1 256 ? -6.538 -8.142 18.787 1.00 93.31 256 GLU A CA 1
ATOM 1834 C C . GLU A 1 256 ? -7.677 -7.119 18.871 1.00 93.31 256 GLU A C 1
ATOM 1836 O O . GLU A 1 256 ? -8.862 -7.479 18.802 1.00 93.31 256 GLU A O 1
ATOM 1841 N N . ARG A 1 257 ? -7.323 -5.835 18.952 1.00 91.88 257 ARG A N 1
ATOM 1842 C CA . ARG A 1 257 ? -8.318 -4.761 18.940 1.00 91.88 257 ARG A CA 1
ATOM 1843 C C . ARG A 1 257 ? -9.036 -4.656 17.598 1.00 91.88 257 ARG A C 1
ATOM 1845 O O . ARG A 1 257 ? -8.436 -4.784 16.526 1.00 91.88 257 ARG A O 1
ATOM 1852 N N . ARG A 1 258 ? -10.340 -4.378 17.649 1.00 89.62 258 ARG A N 1
ATOM 1853 C CA . ARG A 1 258 ? -11.161 -4.113 16.453 1.00 89.62 258 ARG A CA 1
ATOM 1854 C C . ARG A 1 258 ? -11.001 -2.664 15.989 1.00 89.62 258 ARG A C 1
ATOM 1856 O O . ARG A 1 258 ? -10.646 -1.788 16.768 1.00 89.62 258 ARG A O 1
ATOM 1863 N N . VAL A 1 259 ? -11.346 -2.389 14.727 1.00 87.50 259 VAL A N 1
ATOM 1864 C CA . VAL A 1 259 ? -11.313 -1.021 14.163 1.00 87.50 259 VAL A CA 1
ATOM 1865 C C . VAL A 1 259 ? -12.132 -0.039 15.008 1.00 87.50 259 VAL A C 1
ATOM 1867 O O . VAL A 1 259 ? -11.700 1.090 15.205 1.00 87.50 259 VAL A O 1
ATOM 1870 N N . VAL A 1 260 ? -13.289 -0.466 15.531 1.00 85.75 260 VAL A N 1
ATOM 1871 C CA . VAL A 1 260 ? -14.149 0.370 16.389 1.00 85.75 260 VAL A CA 1
ATOM 1872 C C . VAL A 1 260 ? -13.419 0.791 17.668 1.00 85.75 260 VAL A C 1
ATOM 1874 O O . VAL A 1 260 ? -13.401 1.971 17.992 1.00 85.75 260 VAL A O 1
ATOM 1877 N N . GLU A 1 261 ? -12.756 -0.155 18.337 1.00 87.69 261 GLU A N 1
ATOM 1878 C CA . GLU A 1 261 ? -11.991 0.072 19.574 1.00 87.69 261 GLU A CA 1
ATOM 1879 C C . GLU A 1 261 ? -10.745 0.942 19.322 1.00 87.69 261 GLU A C 1
ATOM 1881 O O . GLU A 1 261 ? -10.382 1.793 20.129 1.00 87.69 261 GLU A O 1
ATOM 1886 N N . TRP A 1 262 ? -10.079 0.755 18.179 1.00 85.31 262 TRP A N 1
ATOM 1887 C CA . TRP A 1 262 ? -8.937 1.583 17.783 1.00 85.31 262 TRP A CA 1
ATOM 1888 C C . TRP A 1 262 ? -9.359 3.027 17.475 1.00 85.31 262 TRP A C 1
ATOM 1890 O O . TRP A 1 262 ? -8.698 3.978 17.899 1.00 85.31 262 TRP A O 1
ATOM 1900 N N . ARG A 1 263 ? -10.498 3.210 16.797 1.00 83.06 263 ARG A N 1
ATOM 1901 C CA . ARG A 1 263 ? -11.039 4.538 16.482 1.00 83.06 263 ARG A CA 1
ATOM 1902 C C . ARG A 1 263 ? -11.541 5.270 17.719 1.00 83.06 263 ARG A C 1
ATOM 1904 O O . ARG A 1 263 ? -11.306 6.467 17.814 1.00 83.06 263 ARG A O 1
ATOM 1911 N N . SER A 1 264 ? -12.169 4.585 18.674 1.00 81.31 264 SER A N 1
ATOM 1912 C CA . SER A 1 264 ? -12.661 5.230 19.899 1.00 81.31 264 SER A CA 1
ATOM 1913 C C . SER A 1 264 ? -11.536 5.802 20.766 1.00 81.31 264 SER A C 1
ATOM 1915 O O . SER A 1 264 ? -11.759 6.767 21.482 1.00 81.31 264 SER A O 1
ATOM 1917 N N . GLN A 1 265 ? -10.324 5.248 20.677 1.00 71.25 265 GLN A N 1
ATOM 1918 C CA . GLN A 1 265 ? -9.137 5.773 21.365 1.00 71.25 265 GLN A CA 1
ATOM 1919 C C . GLN A 1 265 ? -8.407 6.872 20.583 1.00 71.25 265 GLN A C 1
ATOM 1921 O O . GLN A 1 265 ? -7.642 7.634 21.165 1.00 71.25 265 GLN A O 1
ATOM 1926 N N . THR A 1 266 ? -8.609 6.924 19.265 1.00 63.56 266 THR A N 1
ATOM 1927 C CA . THR A 1 266 ? -7.982 7.918 18.377 1.00 63.56 266 THR A CA 1
ATOM 1928 C C . THR A 1 266 ? -8.891 9.127 18.145 1.00 63.56 266 THR A C 1
ATOM 1930 O O . THR A 1 266 ? -8.430 10.165 17.675 1.00 63.56 266 THR A O 1
ATOM 1933 N N . ALA A 1 267 ? -10.180 9.015 18.475 1.00 57.41 267 ALA A N 1
ATOM 1934 C CA . ALA A 1 267 ? -11.102 10.136 18.460 1.00 57.41 267 ALA A CA 1
ATOM 1935 C C . ALA A 1 267 ? -10.569 11.243 19.381 1.00 57.41 267 ALA A C 1
ATOM 1937 O O . ALA A 1 267 ? -10.312 11.012 20.563 1.00 57.41 267 ALA A O 1
ATOM 1938 N N . ALA A 1 268 ? -10.406 12.447 18.826 1.00 51.91 268 ALA A N 1
ATOM 1939 C CA . ALA A 1 268 ? -10.244 13.661 19.618 1.00 51.91 268 ALA A CA 1
ATOM 1940 C C . ALA A 1 268 ? -11.355 13.719 20.688 1.00 51.91 268 ALA A C 1
ATOM 1942 O O . ALA A 1 268 ? -12.439 13.177 20.430 1.00 51.91 268 ALA A O 1
ATOM 1943 N N . PRO A 1 269 ? -11.117 14.336 21.867 1.00 47.44 269 PRO A N 1
ATOM 1944 C CA . PRO A 1 269 ? -12.125 14.431 22.919 1.00 47.44 269 PRO A CA 1
ATOM 1945 C C . PRO A 1 269 ? -13.454 14.850 22.302 1.00 47.44 269 PRO A C 1
ATOM 1947 O O . PRO A 1 269 ? -13.500 15.791 21.505 1.00 47.44 269 PRO A O 1
ATOM 1950 N N . ALA A 1 270 ? -14.493 14.065 22.598 1.00 48.16 270 ALA A N 1
ATOM 1951 C CA . ALA A 1 270 ? -15.805 14.223 22.002 1.00 48.16 270 ALA A CA 1
ATOM 1952 C C . ALA A 1 270 ? -16.192 15.702 22.026 1.00 48.16 270 ALA A C 1
ATOM 1954 O O . ALA A 1 270 ? -16.178 16.340 23.080 1.00 48.16 270 ALA A O 1
ATOM 1955 N N . ARG A 1 271 ? -16.525 16.252 20.852 1.00 50.00 271 ARG A N 1
ATOM 1956 C CA . ARG A 1 271 ? -17.233 17.530 20.781 1.00 50.00 271 ARG A CA 1
ATOM 1957 C C . ARG A 1 271 ? -18.436 17.377 21.723 1.00 50.00 271 ARG A C 1
ATOM 1959 O O . ARG A 1 271 ? -19.129 16.367 21.573 1.00 50.00 271 ARG A O 1
ATOM 1966 N N . PRO A 1 272 ? -18.626 18.263 22.716 1.00 52.12 272 PRO A N 1
ATOM 1967 C CA . PRO A 1 272 ? -19.601 18.049 23.778 1.00 52.12 272 PRO A CA 1
ATOM 1968 C C . PRO A 1 272 ? -20.948 17.655 23.173 1.00 52.12 272 PRO A C 1
ATOM 1970 O O . PRO A 1 272 ? -21.491 18.371 22.338 1.00 52.12 272 PRO A O 1
ATOM 1973 N N . THR A 1 273 ? -21.441 16.478 23.554 1.00 51.03 273 THR A N 1
ATOM 1974 C CA . THR A 1 273 ? -22.679 15.859 23.051 1.00 51.03 273 THR A CA 1
ATOM 1975 C C . THR A 1 273 ? -23.940 16.463 23.670 1.00 51.03 273 THR A C 1
ATOM 1977 O O . THR A 1 273 ? -25.028 15.919 23.513 1.00 51.03 273 THR A O 1
ATOM 1980 N N . GLY A 1 274 ? -23.807 17.586 24.377 1.00 58.78 274 GLY A N 1
ATOM 1981 C CA . GLY A 1 274 ? -24.939 18.431 24.727 1.00 58.78 274 GLY A CA 1
ATOM 1982 C C . GLY A 1 274 ? -25.289 19.350 23.556 1.00 58.78 274 GLY A C 1
ATOM 1983 O O . GLY A 1 274 ? -24.415 19.649 22.734 1.00 58.78 274 GLY A O 1
ATOM 1984 N N . PRO A 1 275 ? -26.533 19.855 23.471 1.00 58.81 275 PRO A N 1
ATOM 1985 C CA . PRO A 1 275 ? -26.775 21.035 22.656 1.00 58.81 275 PRO A CA 1
ATOM 1986 C C . PRO A 1 275 ? -25.749 22.084 23.092 1.00 58.81 275 PRO A C 1
ATOM 1988 O O . PRO A 1 275 ? -25.526 22.264 24.294 1.00 58.81 275 PRO A O 1
ATOM 1991 N N . ALA A 1 276 ? -25.075 22.738 22.139 1.00 66.19 276 ALA A N 1
ATOM 1992 C CA . ALA A 1 276 ? -24.207 23.859 22.487 1.00 66.19 276 ALA A CA 1
ATOM 1993 C C . ALA A 1 276 ? -25.005 24.799 23.415 1.00 66.19 276 ALA A C 1
ATOM 1995 O O . ALA A 1 276 ? -26.209 24.936 23.195 1.00 66.19 276 ALA A O 1
ATOM 1996 N N . PRO A 1 277 ? -24.406 25.444 24.430 1.00 72.31 277 PRO A N 1
ATOM 1997 C CA . PRO A 1 277 ? -25.138 26.323 25.348 1.00 72.31 277 PRO A CA 1
ATOM 1998 C C . PRO A 1 277 ? -26.049 27.319 24.616 1.00 72.31 277 PRO A C 1
ATOM 2000 O O . PRO A 1 277 ? -27.159 27.580 25.060 1.00 72.31 277 PRO A O 1
ATOM 2003 N N . ALA A 1 278 ? -25.623 27.769 23.430 1.00 70.56 278 ALA A N 1
ATOM 2004 C CA . ALA A 1 278 ? -26.405 28.588 22.508 1.00 70.56 278 ALA A CA 1
ATOM 2005 C C . ALA A 1 278 ? -27.693 27.917 21.983 1.00 70.56 278 ALA A C 1
ATOM 2007 O O . ALA A 1 278 ? -28.711 28.581 21.849 1.00 70.56 278 ALA A O 1
ATOM 2008 N N . VAL A 1 279 ? -27.683 26.611 21.701 1.00 75.69 279 VAL A N 1
ATOM 2009 C CA . VAL A 1 279 ? -28.867 25.838 21.285 1.00 75.69 279 VAL A CA 1
ATOM 2010 C C . VAL A 1 279 ? -29.810 25.607 22.465 1.00 75.69 279 VAL A C 1
ATOM 2012 O O . VAL A 1 279 ? -31.012 25.786 22.308 1.00 75.69 279 VAL A O 1
ATOM 2015 N N . SER A 1 280 ? -29.294 25.270 23.652 1.00 80.06 280 SER A N 1
ATOM 2016 C CA . SER A 1 280 ? -30.128 25.139 24.859 1.00 80.06 280 SER A CA 1
ATOM 2017 C C . SER A 1 280 ? -30.768 26.473 25.255 1.00 80.06 280 SER A C 1
ATOM 2019 O O . SER A 1 280 ? -31.960 26.515 25.546 1.00 80.06 280 SER A O 1
ATOM 2021 N N . ALA A 1 281 ? -30.007 27.571 25.199 1.00 79.19 281 ALA A N 1
ATOM 2022 C CA . ALA A 1 281 ? -30.523 28.920 25.420 1.00 79.19 281 ALA A CA 1
ATOM 2023 C C . ALA A 1 281 ? -31.577 29.288 24.367 1.00 79.19 281 ALA A C 1
ATOM 2025 O O . ALA A 1 281 ? -32.665 29.732 24.722 1.00 79.19 281 ALA A O 1
ATOM 2026 N N . ALA A 1 282 ? -31.313 29.002 23.088 1.00 81.00 282 ALA A N 1
ATOM 2027 C CA . ALA A 1 282 ? -32.268 29.250 22.015 1.00 81.00 282 ALA A CA 1
ATOM 2028 C C . ALA A 1 282 ? -33.550 28.418 22.149 1.00 81.00 282 ALA A C 1
ATOM 2030 O O . ALA A 1 282 ? -34.604 28.888 21.742 1.00 81.00 282 ALA A O 1
ATOM 2031 N N . LEU A 1 283 ? -33.510 27.210 22.720 1.00 82.56 283 LEU A N 1
ATOM 2032 C CA . LEU A 1 283 ? -34.708 26.415 23.023 1.00 82.56 283 LEU A CA 1
ATOM 2033 C C . LEU A 1 283 ? -35.510 26.977 24.208 1.00 82.56 283 LEU A C 1
ATOM 2035 O O . LEU A 1 283 ? -36.726 26.818 24.230 1.00 82.56 283 LEU A O 1
ATOM 2039 N N . ALA A 1 284 ? -34.865 27.678 25.142 1.00 84.31 284 ALA A N 1
ATOM 2040 C CA . ALA A 1 284 ? -35.524 28.301 26.291 1.00 84.31 284 ALA A CA 1
ATOM 2041 C C . ALA A 1 284 ? -36.217 29.639 25.966 1.00 84.31 284 ALA A C 1
ATOM 2043 O O . ALA A 1 284 ? -37.060 30.089 26.738 1.00 84.31 284 ALA A O 1
ATOM 2044 N N . VAL A 1 285 ? -35.891 30.278 24.834 1.00 86.81 285 VAL A N 1
ATOM 2045 C CA . VAL A 1 285 ? -36.536 31.534 24.412 1.00 86.81 285 VAL A CA 1
ATOM 2046 C C . VAL A 1 285 ? -38.040 31.319 24.236 1.00 86.81 285 VAL A C 1
ATOM 2048 O O . VAL A 1 285 ? -38.460 30.348 23.605 1.00 86.81 285 VAL A O 1
ATOM 2051 N N . ALA A 1 286 ? -38.865 32.219 24.7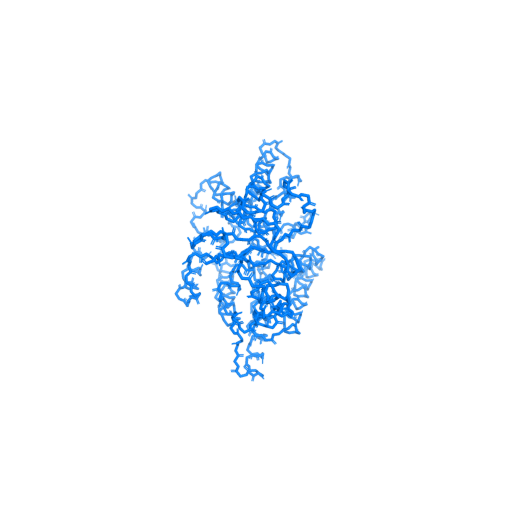69 1.00 86.44 286 ALA A N 1
ATOM 2052 C CA . ALA A 1 286 ? -40.313 32.155 24.589 1.00 86.44 286 ALA A CA 1
ATOM 2053 C C . ALA A 1 286 ? -40.678 32.330 23.107 1.00 86.44 286 ALA A C 1
ATOM 2055 O O . ALA A 1 286 ? -40.076 33.134 22.397 1.00 86.44 286 ALA A O 1
ATOM 2056 N N . ILE A 1 287 ? -41.645 31.553 22.624 1.00 85.62 287 ILE A N 1
ATOM 2057 C CA . ILE A 1 287 ? -42.137 31.669 21.249 1.00 85.62 287 ILE A CA 1
ATOM 2058 C C . ILE A 1 287 ? -43.133 32.835 21.208 1.00 85.62 287 ILE A C 1
ATOM 2060 O O . ILE A 1 287 ? -44.160 32.748 21.882 1.00 85.62 287 ILE A O 1
ATOM 2064 N N . PRO A 1 288 ? -42.868 33.915 20.452 1.00 86.19 288 PRO A N 1
ATOM 2065 C CA . PRO A 1 288 ? -43.808 35.022 20.359 1.00 86.19 288 PRO A CA 1
ATOM 2066 C C . PRO A 1 288 ? -45.112 34.598 19.676 1.00 86.19 288 PRO A C 1
ATOM 2068 O O . PRO A 1 288 ? -45.094 33.819 18.721 1.00 86.19 288 PRO A O 1
ATOM 2071 N N . GLU A 1 289 ? -46.242 35.150 20.118 1.00 87.00 289 GLU A N 1
ATOM 2072 C CA . GLU A 1 289 ? -47.569 34.777 19.604 1.00 87.00 289 GLU A CA 1
ATOM 2073 C C . GLU A 1 289 ? -47.730 35.023 18.098 1.00 87.00 289 GLU A C 1
ATOM 2075 O O . GLU A 1 289 ? -48.441 34.274 17.435 1.00 87.00 289 GLU A O 1
ATOM 2080 N N . TRP A 1 290 ? -47.001 35.999 17.547 1.00 84.88 290 TRP A N 1
ATOM 2081 C CA . TRP A 1 290 ? -47.042 36.395 16.136 1.00 84.88 290 TRP A CA 1
ATOM 2082 C C . TRP A 1 290 ? -46.330 35.436 15.161 1.00 84.88 290 TRP A C 1
ATOM 2084 O O . TRP A 1 290 ? -46.413 35.638 13.953 1.00 84.88 290 TRP A O 1
ATOM 2094 N N . VAL A 1 291 ? -45.621 34.410 15.646 1.00 86.81 291 VAL A N 1
ATOM 2095 C CA . VAL A 1 291 ? -44.926 33.420 14.795 1.00 86.81 291 VAL A CA 1
ATOM 2096 C C . VAL A 1 291 ? -45.886 32.290 14.425 1.00 86.81 291 VAL A C 1
ATOM 2098 O O . VAL A 1 291 ? -46.437 31.675 15.324 1.00 86.81 291 VAL A O 1
ATOM 2101 N N . SER A 1 292 ? -46.092 31.927 13.161 1.00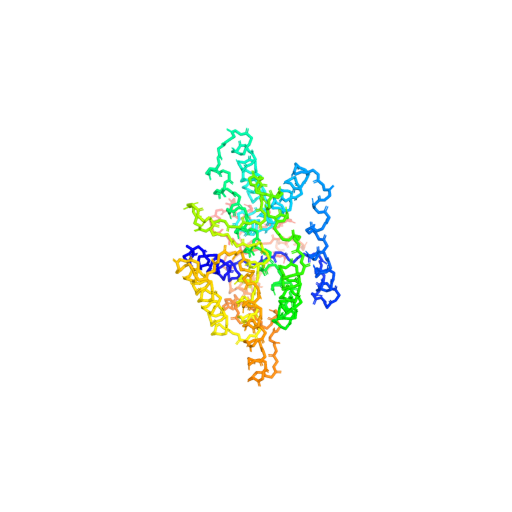 89.00 292 SER A N 1
ATOM 2102 C CA . SER A 1 292 ? -47.059 30.857 12.852 1.00 89.00 292 SER A CA 1
ATOM 2103 C C . SER A 1 292 ? -46.510 29.464 13.184 1.00 89.00 292 SER A C 1
ATOM 2105 O O . SER A 1 292 ? -45.298 29.246 13.235 1.00 89.00 292 SER A O 1
ATOM 2107 N N . ALA A 1 293 ? -47.396 28.493 13.426 1.00 86.19 293 ALA A N 1
ATOM 2108 C CA . ALA A 1 293 ? -46.989 27.096 13.577 1.00 86.19 293 ALA A CA 1
ATOM 2109 C C . ALA A 1 293 ? -46.304 26.611 12.285 1.00 86.19 293 ALA A C 1
ATOM 2111 O O . ALA A 1 293 ? -46.856 26.774 11.197 1.00 86.19 293 ALA A O 1
ATOM 2112 N N . GLY A 1 294 ? -45.102 26.036 12.400 1.00 86.50 294 GLY A N 1
ATOM 2113 C CA . GLY A 1 294 ? -44.294 25.615 11.252 1.00 86.50 294 GLY A CA 1
ATOM 2114 C C . GLY A 1 294 ? -43.291 26.653 10.734 1.00 86.50 294 GLY A C 1
ATOM 2115 O O . GLY A 1 294 ? -42.406 26.267 9.963 1.00 86.50 294 GLY A O 1
ATOM 2116 N N . ASP A 1 295 ? -43.355 27.910 11.186 1.00 91.38 295 ASP A N 1
ATOM 2117 C CA . ASP A 1 295 ? -42.350 28.925 10.858 1.00 91.38 295 ASP A CA 1
ATOM 2118 C C . ASP A 1 295 ? -41.026 28.672 11.594 1.00 91.38 295 ASP A C 1
ATOM 2120 O O . ASP A 1 295 ? -40.967 28.165 12.719 1.00 91.38 295 ASP A O 1
ATOM 2124 N N . TRP A 1 296 ? -39.932 29.067 10.951 1.00 94.50 296 TRP A N 1
ATOM 2125 C CA . TRP A 1 296 ? -38.592 29.051 11.520 1.00 94.50 296 TRP A CA 1
ATOM 2126 C C . TRP A 1 296 ? -38.273 30.400 12.154 1.00 94.50 296 TRP A C 1
ATOM 2128 O O . TRP A 1 296 ? -38.477 31.442 11.541 1.00 94.50 296 TRP A O 1
ATOM 2138 N N . MET A 1 297 ? -37.704 30.374 13.355 1.00 93.62 297 MET A N 1
ATOM 2139 C CA . MET A 1 297 ? -37.218 31.538 14.093 1.00 93.62 297 MET A CA 1
ATOM 2140 C C . MET A 1 297 ? -35.692 31.515 14.142 1.00 93.62 297 MET A C 1
ATOM 2142 O O . MET A 1 297 ? -35.102 30.495 14.494 1.00 93.62 297 MET A O 1
ATOM 2146 N N . ALA A 1 298 ? -35.060 32.641 13.833 1.00 92.88 298 ALA A N 1
ATOM 2147 C CA . ALA A 1 298 ? -33.657 32.926 14.088 1.00 92.88 298 ALA A CA 1
ATOM 2148 C C . ALA A 1 298 ? -33.526 33.623 15.448 1.00 92.88 298 ALA A C 1
ATOM 2150 O O . ALA A 1 298 ? -34.206 34.613 15.709 1.00 92.88 298 ALA A O 1
ATOM 2151 N N . ILE A 1 299 ? -32.668 33.094 16.313 1.00 91.50 299 ILE A N 1
ATOM 2152 C CA . ILE A 1 299 ? -32.503 33.496 17.707 1.00 91.50 299 ILE A CA 1
ATOM 2153 C C . ILE A 1 299 ? -31.050 33.873 17.951 1.00 91.50 299 ILE A C 1
ATOM 2155 O O . ILE A 1 299 ? -30.138 33.106 17.630 1.00 91.50 299 ILE A O 1
ATOM 2159 N N . ASP A 1 300 ? -30.860 35.048 18.536 1.00 89.56 300 ASP A N 1
ATOM 2160 C CA . ASP A 1 300 ? -29.574 35.535 19.015 1.00 89.56 300 ASP A CA 1
ATOM 2161 C C . ASP A 1 300 ? -29.730 35.917 20.490 1.00 89.56 300 ASP A C 1
ATOM 2163 O O . ASP A 1 300 ? -30.586 36.730 20.846 1.00 89.56 300 ASP A O 1
ATOM 2167 N N . GLY A 1 301 ? -28.973 35.249 21.362 1.00 85.25 301 GLY A N 1
ATOM 2168 C CA . GLY A 1 301 ? -29.167 35.331 22.809 1.00 85.25 301 GLY A CA 1
ATOM 2169 C C . GLY A 1 301 ? -30.574 34.900 23.245 1.00 85.25 301 GLY A C 1
ATOM 2170 O O . GLY A 1 301 ? -30.967 33.748 23.063 1.00 85.25 301 GLY A O 1
ATOM 2171 N N . ASP A 1 302 ? -31.312 35.831 23.846 1.00 86.31 302 ASP A N 1
ATOM 2172 C CA . ASP A 1 302 ? -32.656 35.660 24.406 1.00 86.31 302 ASP A CA 1
ATOM 2173 C C . ASP A 1 302 ? -33.779 36.189 23.492 1.00 86.31 302 ASP A C 1
ATOM 2175 O O . ASP A 1 302 ? -34.946 36.211 23.887 1.00 86.31 302 ASP A O 1
ATOM 2179 N N . ARG A 1 303 ? -33.452 36.617 22.264 1.00 88.38 303 ARG A N 1
ATOM 2180 C CA . ARG A 1 303 ? -34.391 37.307 21.368 1.00 88.38 303 ARG A CA 1
ATOM 2181 C C . ARG A 1 303 ? -34.546 36.604 20.030 1.00 88.38 303 ARG A C 1
ATOM 2183 O O . ARG A 1 303 ? -33.580 36.142 19.425 1.00 88.38 303 ARG A O 1
ATOM 2190 N N . VAL A 1 304 ? -35.780 36.596 19.529 1.00 91.56 304 VAL A N 1
ATOM 2191 C CA . VAL A 1 304 ? -36.066 36.257 18.132 1.00 91.56 304 VAL A CA 1
ATOM 2192 C C . VAL A 1 304 ? -35.676 37.452 17.266 1.00 91.56 304 VAL A C 1
ATOM 2194 O O . VAL A 1 304 ? -36.280 38.518 17.360 1.00 91.56 304 VAL A O 1
ATOM 2197 N N . VAL A 1 305 ? -34.651 37.272 16.438 1.00 93.75 305 VAL A N 1
ATOM 2198 C CA . VAL A 1 305 ? -34.094 38.308 15.558 1.00 93.75 305 VAL A CA 1
ATOM 2199 C C . VAL A 1 305 ? -34.588 38.203 14.118 1.00 93.75 305 VAL A C 1
ATOM 2201 O O . VAL A 1 305 ? -34.446 39.167 13.379 1.00 93.75 305 VAL A O 1
ATOM 2204 N N . GLY A 1 306 ? -35.204 37.086 13.718 1.00 93.69 306 GLY A N 1
ATOM 2205 C CA . GLY A 1 306 ? -35.862 36.964 12.413 1.00 93.69 306 GLY A CA 1
ATOM 2206 C C . GLY A 1 306 ? -36.752 35.729 12.285 1.00 93.69 306 GLY A C 1
ATOM 2207 O O . GLY A 1 306 ? -36.616 34.789 13.069 1.00 93.69 306 GLY A O 1
ATOM 2208 N N . VAL A 1 307 ? -37.670 35.722 11.316 1.00 94.75 307 VAL A N 1
ATOM 2209 C CA . VAL A 1 307 ? -38.644 34.639 11.080 1.00 94.75 307 VAL A CA 1
ATOM 2210 C C . VAL A 1 307 ? -38.813 34.354 9.585 1.00 94.75 307 VAL A C 1
ATOM 2212 O O . VAL A 1 307 ? -38.661 35.237 8.746 1.00 94.75 307 VAL A O 1
ATOM 2215 N N . GLY A 1 308 ? -39.105 33.104 9.226 1.00 93.88 308 GLY A N 1
ATOM 2216 C CA . GLY A 1 308 ? -39.479 32.750 7.858 1.00 93.88 308 GLY A CA 1
ATOM 2217 C C . GLY A 1 308 ? -39.919 31.300 7.702 1.00 93.88 308 GLY A C 1
ATOM 2218 O O . GLY A 1 308 ? -39.648 30.459 8.550 1.00 93.88 308 GLY A O 1
ATOM 2219 N N . SER A 1 309 ? -40.529 30.975 6.564 1.00 92.88 309 SER A N 1
ATOM 2220 C CA . SER A 1 309 ? -41.045 29.628 6.266 1.00 92.88 309 SER A CA 1
ATOM 2221 C C . SER A 1 309 ? -39.959 28.560 6.053 1.00 92.88 309 SER A C 1
ATOM 2223 O O . SER A 1 309 ? -40.252 27.374 5.928 1.00 92.88 309 SER A O 1
ATOM 2225 N N . ALA A 1 310 ? -38.685 28.960 6.026 1.00 92.81 310 ALA A N 1
ATOM 2226 C CA . ALA A 1 310 ? -37.533 28.071 5.935 1.00 92.81 310 ALA A CA 1
ATOM 2227 C C . ALA A 1 310 ? -36.363 28.607 6.784 1.00 92.81 310 ALA A C 1
ATOM 2229 O O . ALA A 1 310 ? -36.236 29.827 6.946 1.00 92.81 310 ALA A O 1
ATOM 2230 N N . PRO A 1 311 ? -35.424 27.750 7.237 1.00 91.50 311 PRO A N 1
ATOM 2231 C CA . PRO A 1 311 ? -34.293 28.174 8.071 1.00 91.50 311 PRO A CA 1
ATOM 2232 C C . PRO A 1 311 ? -33.443 29.279 7.424 1.00 91.50 311 PRO A C 1
ATOM 2234 O O . PRO A 1 311 ? -32.935 30.177 8.095 1.00 91.50 311 PRO A O 1
ATOM 2237 N N . GLY A 1 312 ? -33.279 29.215 6.099 1.00 90.12 312 GLY A N 1
ATOM 2238 C CA . GLY A 1 312 ? -32.540 30.218 5.334 1.00 90.12 312 GLY A CA 1
ATOM 2239 C C . GLY A 1 312 ? -33.240 31.576 5.284 1.00 90.12 312 GLY A C 1
ATOM 2240 O O . GLY A 1 312 ? -32.559 32.599 5.316 1.00 90.12 312 GLY A O 1
ATOM 2241 N N . LEU A 1 313 ? -34.577 31.588 5.258 1.00 91.88 313 LEU A N 1
ATOM 2242 C CA . LEU A 1 313 ? -35.385 32.809 5.230 1.00 91.88 313 LEU A CA 1
ATOM 2243 C C . LEU A 1 313 ? -35.402 33.494 6.596 1.00 91.88 313 LEU A C 1
ATOM 2245 O O . LEU A 1 313 ? -35.185 34.697 6.653 1.00 91.88 313 LEU A O 1
ATOM 2249 N N . ALA A 1 314 ? -35.493 32.732 7.689 1.00 92.25 314 ALA A N 1
ATOM 2250 C CA . ALA A 1 314 ? -35.367 33.280 9.041 1.00 92.25 314 ALA A CA 1
ATOM 2251 C C . ALA A 1 314 ? -34.005 33.966 9.274 1.00 92.25 314 ALA A C 1
ATOM 2253 O O . ALA A 1 314 ? -33.927 35.051 9.843 1.00 92.25 314 ALA A O 1
ATOM 2254 N N . ARG A 1 315 ? -32.909 33.376 8.767 1.00 92.62 315 ARG A N 1
ATOM 2255 C CA . ARG A 1 315 ? -31.566 33.995 8.802 1.00 92.62 315 ARG A CA 1
ATOM 2256 C C . ARG A 1 315 ? -31.415 35.189 7.862 1.00 92.62 315 ARG A C 1
ATOM 2258 O O . ARG A 1 315 ? -30.489 35.982 8.027 1.00 92.62 315 ARG A O 1
ATOM 2265 N N . LYS A 1 316 ? -32.225 35.260 6.808 1.00 92.56 316 LYS A N 1
ATOM 2266 C CA . LYS A 1 316 ? -32.228 36.388 5.876 1.00 92.56 316 LYS A CA 1
ATOM 2267 C C . LYS A 1 316 ? -32.958 37.576 6.506 1.00 92.56 316 LYS A C 1
ATOM 2269 O O . LYS A 1 316 ? -32.345 38.630 6.599 1.00 92.56 316 LYS A O 1
ATOM 2274 N N . ASP A 1 317 ? -34.156 37.356 7.048 1.00 94.12 317 ASP A N 1
ATOM 2275 C CA . ASP A 1 317 ? -34.926 38.357 7.804 1.00 94.12 317 ASP A CA 1
ATOM 2276 C C . ASP A 1 317 ? -34.117 38.896 8.999 1.00 94.12 317 ASP A C 1
ATOM 2278 O O . ASP A 1 317 ? -34.022 40.103 9.191 1.00 94.12 317 ASP A O 1
ATOM 2282 N N . ALA A 1 318 ? -33.398 38.027 9.724 1.00 93.44 318 ALA A N 1
ATOM 2283 C CA . ALA A 1 318 ? -32.505 38.466 10.801 1.00 93.44 318 ALA A CA 1
ATOM 2284 C C . ALA A 1 318 ? -31.402 39.429 10.331 1.00 93.44 318 ALA A C 1
ATOM 2286 O O . ALA A 1 318 ? -31.106 40.415 11.006 1.00 93.44 318 ALA A O 1
ATOM 2287 N N . ARG A 1 319 ? -30.807 39.174 9.160 1.00 92.62 319 ARG A N 1
ATOM 2288 C CA . ARG A 1 319 ? -29.782 40.054 8.578 1.00 92.62 319 ARG A CA 1
ATOM 2289 C C . ARG A 1 319 ? -30.369 41.368 8.075 1.00 92.62 319 ARG A C 1
ATOM 2291 O O . ARG A 1 319 ? -29.757 42.409 8.280 1.00 92.62 319 ARG A O 1
ATOM 2298 N N . GLU A 1 320 ? -31.551 41.329 7.465 1.00 93.19 320 GLU A N 1
ATOM 2299 C CA . GLU A 1 320 ? -32.279 42.526 7.019 1.00 93.19 320 GLU A CA 1
ATOM 2300 C C . GLU A 1 320 ? -32.661 43.434 8.200 1.00 93.19 320 GLU A C 1
ATOM 2302 O O . GLU A 1 320 ? -32.656 44.654 8.066 1.00 93.19 320 GLU A O 1
ATOM 2307 N N . ARG A 1 321 ? -32.876 42.854 9.388 1.00 90.81 321 ARG A N 1
ATOM 2308 C CA . ARG A 1 321 ? -33.105 43.571 10.655 1.00 90.81 321 ARG A CA 1
ATOM 2309 C C . ARG A 1 321 ? -31.823 43.979 11.393 1.00 90.81 321 ARG A C 1
ATOM 2311 O O . ARG A 1 321 ? -31.895 44.454 12.524 1.00 90.81 321 ARG A O 1
ATOM 2318 N N . GLY A 1 322 ? -30.653 43.806 10.775 1.00 89.06 322 GLY A N 1
ATOM 2319 C CA . GLY A 1 322 ? -29.369 44.264 11.312 1.00 89.06 322 GLY A CA 1
ATOM 2320 C C . GLY A 1 322 ? -28.662 43.295 12.268 1.00 89.06 322 GLY A C 1
ATOM 2321 O O . GLY A 1 322 ? -27.695 43.692 12.917 1.00 89.06 322 GLY A O 1
ATOM 2322 N N . CYS A 1 323 ? -29.082 42.028 12.363 1.00 88.75 323 CYS A N 1
ATOM 2323 C CA . CYS A 1 323 ? -28.337 41.016 13.117 1.00 88.75 323 CYS A CA 1
ATOM 2324 C C . CYS A 1 323 ? -27.072 40.605 12.342 1.00 88.75 323 CYS A C 1
ATOM 2326 O O . CYS A 1 323 ? -27.146 39.957 11.294 1.00 88.75 323 CYS A O 1
ATOM 2328 N N . LEU A 1 324 ? -25.904 40.999 12.860 1.00 82.56 324 LEU A N 1
ATOM 2329 C CA . LEU A 1 324 ? -24.590 40.685 12.280 1.00 82.56 324 LEU A CA 1
ATOM 2330 C C . LEU A 1 324 ? -24.019 39.343 12.770 1.00 82.56 324 LEU A C 1
ATOM 2332 O O . LEU A 1 324 ? -23.102 38.800 12.152 1.00 82.56 324 LEU A O 1
ATOM 2336 N N . ALA A 1 325 ? -24.548 38.808 13.874 1.00 84.38 325 ALA A N 1
ATOM 2337 C CA . ALA A 1 325 ? -24.182 37.496 14.393 1.00 84.38 325 ALA A CA 1
ATOM 2338 C C . ALA A 1 325 ? -24.801 36.368 13.545 1.00 84.38 325 ALA A C 1
ATOM 2340 O O . ALA A 1 325 ? -25.681 36.597 12.718 1.00 84.38 325 ALA A O 1
ATOM 2341 N N . VAL A 1 326 ? -24.337 35.127 13.735 1.00 85.31 326 VAL A N 1
ATOM 2342 C CA . VAL A 1 326 ? -24.948 33.943 13.107 1.00 85.31 326 VAL A CA 1
ATOM 2343 C C . VAL A 1 326 ? -25.985 33.361 14.076 1.00 85.31 326 VAL A C 1
ATOM 2345 O O . VAL A 1 326 ? -25.593 32.624 14.983 1.00 85.31 326 VAL A O 1
ATOM 2348 N N . PRO A 1 327 ? -27.291 33.655 13.912 1.00 87.12 327 PRO A N 1
ATOM 2349 C CA . PRO A 1 327 ? -28.306 33.216 14.860 1.00 87.12 327 PRO A CA 1
ATOM 2350 C C . PRO A 1 327 ? -28.564 31.707 14.772 1.00 87.12 327 PRO A C 1
ATOM 2352 O O . PRO A 1 327 ? -28.487 31.082 13.701 1.00 87.12 327 PRO A O 1
ATOM 2355 N N . VAL A 1 328 ? -28.934 31.121 15.911 1.00 89.94 328 VAL A N 1
ATOM 2356 C CA . VAL A 1 328 ? -29.447 29.749 15.994 1.00 89.94 328 VAL A CA 1
ATOM 2357 C C . VAL A 1 328 ? -30.857 29.736 15.415 1.00 89.94 328 VAL A C 1
ATOM 2359 O O . VAL A 1 328 ? -31.659 30.605 15.725 1.00 89.94 328 VAL A O 1
ATOM 2362 N N . VAL A 1 329 ? -31.179 28.760 14.568 1.00 90.81 329 VAL A N 1
ATOM 2363 C CA . VAL A 1 329 ? -32.525 28.627 13.990 1.00 90.81 329 VAL A CA 1
ATOM 2364 C C . VAL A 1 329 ? -33.256 27.438 14.589 1.00 90.81 329 VAL A C 1
ATOM 2366 O O . VAL A 1 329 ? -32.690 26.347 14.660 1.00 90.81 329 VAL A O 1
ATOM 2369 N N . ARG A 1 330 ? -34.512 27.645 14.985 1.00 88.25 330 ARG A N 1
ATOM 2370 C CA . ARG A 1 330 ? -35.420 26.594 15.467 1.00 88.25 330 ARG A CA 1
ATOM 2371 C C . ARG A 1 330 ? -36.803 26.762 14.839 1.00 88.25 330 ARG A C 1
ATOM 2373 O O . ARG A 1 330 ? -37.180 27.878 14.494 1.00 88.25 330 ARG A O 1
ATOM 2380 N N . GLN A 1 331 ? -37.548 25.675 14.712 1.00 91.06 331 GLN A N 1
ATOM 2381 C CA . GLN A 1 331 ? -38.929 25.702 14.231 1.00 91.06 331 GLN A CA 1
ATOM 2382 C C . GLN A 1 331 ? -39.902 25.899 15.408 1.00 91.06 331 GLN A C 1
ATOM 2384 O O . GLN A 1 331 ? -39.593 25.439 16.511 1.00 91.06 331 GLN A O 1
ATOM 2389 N N . ARG A 1 332 ? -41.018 26.610 15.188 1.00 82.75 332 ARG A N 1
ATOM 2390 C CA . ARG A 1 332 ? -42.162 26.645 16.118 1.00 82.75 332 ARG A CA 1
ATOM 2391 C C . ARG A 1 332 ? -42.941 25.335 16.072 1.00 82.75 332 ARG A C 1
ATOM 2393 O O . ARG A 1 332 ? -43.235 24.880 14.943 1.00 82.75 332 ARG A O 1
#